Protein AF-A0A7S7PQM4-F1 (afdb_monomer_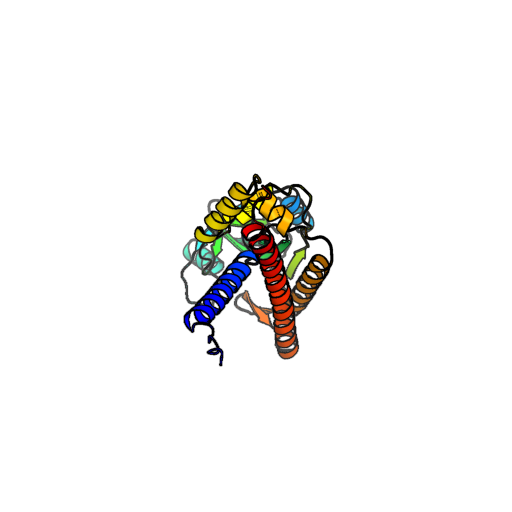lite)

Radius of gyration: 22.36 Å; chains: 1; bounding box: 74×34×70 Å

pLDDT: mean 73.22, std 16.55, range [38.22, 97.31]

Sequence (270 aa):
MPKKMHPDRDHYTDIARQRGEAVLQSNLLLSEITPPRLTSRVEAFCRSIGSQGPVFLKREVVNDPDPACSPVERRIAEVGGSSLRGWAVKCVPGLWASAEARTVWVSPTGETMDLGLDAPHEDQTLLIPDTGVSQSTEGRSYRINERLLVEQNELSASNAMIAALPVADRIRYEMFARCNGVTVAQVMRTAMNIGGPIATIIDRYLKEKGALDAMLEISPNGQLRPDPRHQDEYANREIAAEKVRAKIISWAGAQLRTRLTGKLYARPAP

Structure (mmCIF, N/CA/C/O backbone):
data_AF-A0A7S7PQM4-F1
#
_entry.id   AF-A0A7S7PQM4-F1
#
loop_
_atom_site.group_PDB
_atom_site.id
_atom_site.type_symbol
_atom_site.label_atom_id
_atom_site.label_alt_id
_atom_site.label_comp_id
_atom_site.label_asym_id
_atom_site.label_entity_id
_atom_site.label_seq_id
_atom_site.pdbx_PDB_ins_code
_atom_site.Cartn_x
_atom_site.Cartn_y
_atom_site.Cartn_z
_atom_site.occupancy
_atom_site.B_iso_or_equiv
_atom_site.auth_seq_id
_atom_site.auth_comp_id
_atom_site.auth_asym_id
_atom_site.auth_atom_id
_atom_site.pdbx_PDB_model_num
ATOM 1 N N . MET A 1 1 ? 51.845 16.662 -34.028 1.00 45.28 1 MET A N 1
ATOM 2 C CA . MET A 1 1 ? 51.388 15.949 -32.813 1.00 45.28 1 MET A CA 1
ATOM 3 C C . MET A 1 1 ? 49.934 16.319 -32.555 1.00 45.28 1 MET A C 1
ATOM 5 O O . MET A 1 1 ? 49.668 17.514 -32.473 1.00 45.28 1 MET A O 1
ATOM 9 N N . PRO A 1 2 ? 48.985 15.369 -32.495 1.00 43.69 2 PRO A N 1
ATOM 10 C CA . PRO A 1 2 ? 47.588 15.713 -32.263 1.00 43.69 2 PRO A CA 1
ATOM 11 C C . PRO A 1 2 ? 47.398 16.168 -30.809 1.00 43.69 2 PRO A C 1
ATOM 13 O O . PRO A 1 2 ? 47.815 15.480 -29.875 1.00 43.69 2 PRO A O 1
ATOM 16 N N . LYS A 1 3 ? 46.787 17.345 -30.621 1.00 47.16 3 LYS A N 1
ATOM 17 C CA . LYS A 1 3 ? 46.328 17.829 -29.312 1.00 47.16 3 LYS A CA 1
ATOM 18 C C . LYS A 1 3 ? 45.315 16.819 -28.771 1.00 47.16 3 LYS A C 1
ATOM 20 O O . LYS A 1 3 ? 44.277 16.607 -29.391 1.00 47.16 3 LYS A O 1
ATOM 25 N N . LYS A 1 4 ? 45.615 16.194 -27.628 1.00 46.06 4 LYS A N 1
ATOM 26 C CA . LYS A 1 4 ? 44.640 15.388 -26.885 1.00 46.06 4 LYS A CA 1
ATOM 27 C C . LYS A 1 4 ? 43.476 16.304 -26.505 1.00 46.06 4 LYS A C 1
ATOM 29 O O . LYS A 1 4 ? 43.643 17.208 -25.692 1.00 46.06 4 LYS A O 1
ATOM 34 N N . MET A 1 5 ? 42.333 16.101 -27.151 1.00 38.22 5 MET A N 1
ATOM 35 C CA . MET A 1 5 ? 41.090 16.795 -26.841 1.00 38.22 5 MET A CA 1
ATOM 36 C C . MET A 1 5 ? 40.604 16.238 -25.503 1.00 38.22 5 MET A C 1
ATOM 38 O O . MET A 1 5 ? 40.183 15.085 -25.422 1.00 38.22 5 MET A O 1
ATOM 42 N N . HIS A 1 6 ? 40.777 17.011 -24.431 1.00 46.12 6 HIS A N 1
ATOM 43 C CA . HIS A 1 6 ? 40.219 16.651 -23.136 1.00 46.12 6 HIS A CA 1
ATOM 44 C C . HIS A 1 6 ? 38.693 16.766 -23.240 1.00 46.12 6 HIS A C 1
ATOM 46 O O . HIS A 1 6 ? 38.220 17.806 -23.701 1.00 46.12 6 HIS A O 1
ATOM 52 N N . PRO A 1 7 ? 37.923 15.727 -22.868 1.00 48.47 7 PRO A N 1
ATOM 53 C CA . PRO A 1 7 ? 36.473 15.841 -22.804 1.00 48.47 7 PRO A CA 1
ATOM 54 C C . PRO A 1 7 ? 36.110 16.997 -21.874 1.00 48.47 7 PRO A C 1
ATOM 56 O O . PRO A 1 7 ? 36.646 17.104 -20.768 1.00 48.47 7 PRO A O 1
ATOM 59 N N . ASP A 1 8 ? 35.254 17.874 -22.387 1.00 51.59 8 ASP A N 1
ATOM 60 C CA . ASP A 1 8 ? 34.871 19.127 -21.757 1.00 51.59 8 ASP A CA 1
ATOM 61 C C . ASP A 1 8 ? 34.301 18.879 -20.356 1.00 51.59 8 ASP A C 1
ATOM 63 O O . ASP A 1 8 ? 33.577 17.903 -20.121 1.00 51.59 8 ASP A O 1
ATOM 67 N N . ARG A 1 9 ? 34.644 19.751 -19.408 1.00 45.50 9 ARG A N 1
ATOM 68 C CA . ARG A 1 9 ? 34.272 19.610 -17.990 1.00 45.50 9 ARG A CA 1
ATOM 69 C C . ARG A 1 9 ? 32.746 19.617 -17.811 1.00 45.50 9 ARG A C 1
ATOM 71 O O . ARG A 1 9 ? 32.239 18.969 -16.895 1.00 45.50 9 ARG A O 1
ATOM 78 N N . ASP A 1 10 ? 32.043 20.239 -18.754 1.00 47.56 10 ASP A N 1
ATOM 79 C CA . ASP A 1 10 ? 30.583 20.298 -18.850 1.00 47.56 10 ASP A CA 1
ATOM 80 C C . ASP A 1 10 ? 29.936 18.946 -19.208 1.00 47.56 10 ASP A C 1
ATOM 82 O O . ASP A 1 10 ? 28.794 18.671 -18.843 1.00 47.56 10 ASP A O 1
ATOM 86 N N . HIS A 1 11 ? 30.671 18.028 -19.844 1.00 43.91 11 HIS A N 1
ATOM 87 C CA . HIS A 1 11 ? 30.139 16.704 -20.177 1.00 43.91 11 HIS A CA 1
ATOM 88 C C . HIS A 1 11 ? 30.007 15.799 -18.938 1.00 43.91 11 HIS A C 1
ATOM 90 O O . HIS A 1 11 ? 29.095 14.975 -18.844 1.00 43.91 11 HIS A O 1
ATOM 96 N N . TYR A 1 12 ? 30.894 15.958 -17.949 1.00 38.31 12 TYR A N 1
ATOM 97 C CA . TYR A 1 12 ? 30.856 15.168 -16.714 1.00 38.31 12 TYR A CA 1
ATOM 98 C C . TYR A 1 12 ? 29.772 15.640 -15.737 1.00 38.31 12 TYR A C 1
ATOM 100 O O . TYR A 1 12 ? 29.182 14.809 -15.038 1.00 38.31 12 TYR A O 1
ATOM 108 N N . THR A 1 13 ? 29.478 16.942 -15.699 1.00 48.03 13 THR A N 1
ATOM 109 C CA . THR A 1 13 ? 28.416 17.513 -14.856 1.00 48.03 13 THR A CA 1
ATOM 110 C C . THR A 1 13 ? 27.028 17.128 -15.364 1.00 48.03 13 THR A C 1
ATOM 112 O O . THR A 1 13 ? 26.173 16.758 -14.556 1.00 48.03 13 THR A O 1
ATOM 115 N N . ASP A 1 14 ? 26.818 17.079 -16.682 1.00 49.97 14 ASP A N 1
ATOM 116 C CA . ASP A 1 14 ? 25.556 16.608 -17.260 1.00 49.97 14 ASP A CA 1
ATOM 117 C C . ASP A 1 14 ? 25.315 15.110 -17.029 1.00 49.97 14 ASP A C 1
ATOM 119 O O . ASP A 1 14 ? 24.201 14.716 -16.682 1.00 49.97 14 ASP A O 1
ATOM 123 N N . ILE A 1 15 ? 26.348 14.262 -17.115 1.00 45.81 15 ILE A N 1
ATOM 124 C CA . ILE A 1 15 ? 26.214 12.827 -16.805 1.00 45.81 15 ILE A CA 1
ATOM 125 C C . ILE A 1 15 ? 25.893 12.613 -15.318 1.00 45.81 15 ILE A C 1
ATOM 127 O O . ILE A 1 15 ? 25.064 11.764 -14.984 1.00 45.81 15 ILE A O 1
ATOM 131 N N . ALA A 1 16 ? 26.523 13.364 -14.411 1.00 39.31 16 ALA A N 1
ATOM 132 C CA . ALA A 1 16 ? 26.246 13.275 -12.976 1.00 39.31 16 ALA A CA 1
ATOM 133 C C . ALA A 1 16 ? 24.822 13.749 -12.632 1.00 39.31 16 ALA A C 1
ATOM 135 O O . ALA A 1 16 ? 24.128 13.084 -11.861 1.00 39.31 16 ALA A O 1
ATOM 136 N N . ARG A 1 17 ? 24.353 14.834 -13.262 1.00 48.12 17 ARG A N 1
ATOM 137 C CA . ARG A 1 17 ? 22.983 15.346 -13.114 1.00 48.12 17 ARG A CA 1
ATOM 138 C C . ARG A 1 17 ? 21.942 14.373 -13.666 1.00 48.12 17 ARG A C 1
ATOM 140 O O . ARG A 1 17 ? 21.003 14.029 -12.957 1.00 48.12 17 ARG A O 1
ATOM 147 N N . GLN A 1 18 ? 22.154 13.840 -14.871 1.00 52.00 18 GLN A N 1
ATOM 148 C CA . GLN A 1 18 ? 21.286 12.814 -15.463 1.00 52.00 18 GLN A CA 1
ATOM 149 C C . GLN A 1 18 ? 21.234 11.538 -14.608 1.00 52.00 18 GLN A C 1
ATOM 151 O O . GLN A 1 18 ? 20.185 10.903 -14.501 1.00 52.00 18 GLN A O 1
ATOM 156 N N . ARG A 1 19 ? 22.348 11.161 -13.964 1.00 51.16 19 ARG A N 1
ATOM 157 C CA . ARG A 1 19 ? 22.387 10.041 -13.009 1.00 51.16 19 ARG A CA 1
ATOM 158 C C . ARG A 1 19 ? 21.600 10.346 -11.732 1.00 51.16 19 ARG A C 1
ATOM 160 O O . ARG A 1 19 ? 20.861 9.474 -11.285 1.00 51.16 19 ARG A O 1
ATOM 167 N N . GLY A 1 20 ? 21.726 11.551 -11.175 1.00 42.47 20 GLY A N 1
ATOM 168 C CA . GLY A 1 20 ? 20.969 11.987 -9.996 1.00 42.47 20 GLY A CA 1
ATOM 169 C C . GLY A 1 20 ? 19.459 12.045 -10.245 1.00 42.47 20 GLY A C 1
ATOM 170 O O . GLY A 1 20 ? 18.687 11.479 -9.473 1.00 42.47 20 GLY A O 1
ATOM 171 N N . GLU A 1 21 ? 19.041 12.633 -11.370 1.00 52.81 21 GLU A N 1
ATOM 172 C CA . GLU A 1 21 ? 17.635 12.672 -11.795 1.00 52.81 21 GLU A CA 1
ATOM 173 C C . GLU A 1 21 ? 17.074 11.257 -12.001 1.00 52.81 21 GLU A C 1
ATOM 175 O O . GLU A 1 21 ? 16.009 10.938 -11.480 1.00 52.81 21 GLU A O 1
ATOM 180 N N . ALA A 1 22 ? 17.813 10.360 -12.663 1.00 49.22 22 ALA A N 1
ATOM 181 C CA . ALA A 1 22 ? 17.359 8.986 -12.887 1.00 49.22 22 ALA A CA 1
ATOM 182 C C . ALA A 1 22 ? 17.175 8.180 -11.584 1.00 49.22 22 ALA A C 1
ATOM 184 O O . ALA A 1 22 ? 16.290 7.323 -11.514 1.00 49.22 22 ALA A O 1
ATOM 185 N N . VAL A 1 23 ? 17.987 8.430 -10.550 1.00 45.91 23 VAL A N 1
ATOM 186 C CA . VAL A 1 23 ? 17.851 7.772 -9.235 1.00 45.91 23 VAL A CA 1
ATOM 187 C C . VAL A 1 23 ? 16.617 8.284 -8.489 1.00 45.91 23 VAL A C 1
ATOM 189 O O . VAL A 1 23 ? 15.845 7.475 -7.975 1.00 45.91 23 VAL A O 1
ATOM 192 N N . LEU A 1 24 ? 16.381 9.600 -8.488 1.00 50.12 24 LEU A N 1
ATOM 193 C CA . LEU A 1 24 ? 15.174 10.197 -7.901 1.00 50.12 24 LEU A CA 1
ATOM 194 C C . LEU A 1 24 ? 13.897 9.713 -8.610 1.00 50.12 24 LEU A C 1
ATOM 196 O O . LEU A 1 24 ? 12.929 9.336 -7.955 1.00 50.12 24 LEU A O 1
ATOM 200 N N . GLN A 1 25 ? 13.924 9.623 -9.940 1.00 51.81 25 GLN A N 1
ATOM 201 C CA . GLN A 1 25 ? 12.813 9.113 -10.754 1.00 51.81 25 GLN A CA 1
ATOM 202 C C . GLN A 1 25 ? 12.518 7.634 -10.494 1.00 51.81 25 GLN A C 1
ATOM 204 O O . GLN A 1 25 ? 11.364 7.224 -10.408 1.00 51.81 25 GLN A O 1
ATOM 209 N N . SER A 1 26 ? 13.561 6.822 -10.327 1.00 53.38 26 SER A N 1
ATOM 210 C CA . SER A 1 26 ? 13.391 5.398 -10.034 1.00 53.38 26 SER A CA 1
ATOM 211 C C . SER A 1 26 ? 12.873 5.153 -8.615 1.00 53.38 26 SER A C 1
ATOM 213 O O . SER A 1 26 ? 12.179 4.167 -8.384 1.00 53.38 26 SER A O 1
ATOM 215 N N . ASN A 1 27 ? 13.178 6.052 -7.674 1.00 57.28 27 ASN A N 1
ATOM 216 C CA . ASN A 1 27 ? 12.601 6.009 -6.333 1.00 57.28 27 ASN A CA 1
ATOM 217 C C . ASN A 1 27 ? 11.091 6.267 -6.353 1.00 57.28 27 ASN A C 1
ATOM 219 O O . ASN A 1 27 ? 10.383 5.552 -5.654 1.00 57.28 27 ASN A O 1
ATOM 223 N N . LEU A 1 28 ? 10.613 7.203 -7.183 1.00 61.44 28 LEU A N 1
ATOM 224 C CA . LEU A 1 28 ? 9.180 7.478 -7.364 1.00 61.44 28 LEU A CA 1
ATOM 225 C C . LEU A 1 28 ? 8.435 6.312 -8.026 1.00 61.44 28 LEU A C 1
ATOM 227 O O . LEU A 1 28 ? 7.312 6.000 -7.645 1.00 61.44 28 LEU A O 1
ATOM 231 N N . LEU A 1 29 ? 9.072 5.629 -8.982 1.00 62.22 29 LEU A N 1
ATOM 232 C CA . LEU A 1 29 ? 8.487 4.460 -9.651 1.00 62.22 29 LEU A CA 1
ATOM 233 C C . LEU A 1 29 ? 8.298 3.252 -8.723 1.00 62.22 29 LEU A C 1
ATOM 235 O O . LEU A 1 29 ? 7.510 2.369 -9.047 1.00 62.22 29 LEU A O 1
ATOM 239 N N . LEU A 1 30 ? 9.018 3.204 -7.599 1.00 69.94 30 LEU A N 1
ATOM 240 C CA . LEU A 1 30 ? 8.873 2.179 -6.561 1.00 69.94 30 LEU A CA 1
ATOM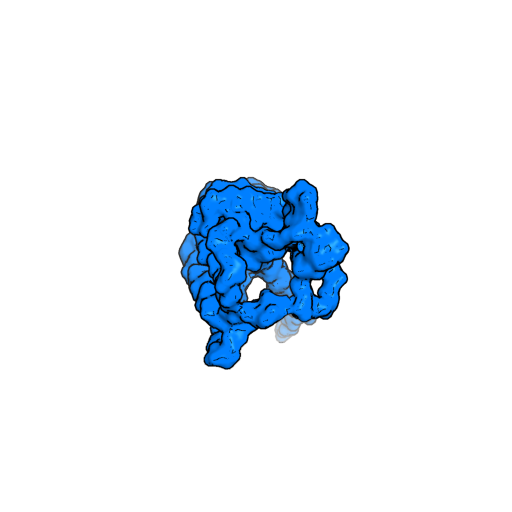 241 C C . LEU A 1 30 ? 8.266 2.730 -5.268 1.00 69.94 30 LEU A C 1
ATOM 243 O O . LEU A 1 30 ? 8.417 2.104 -4.215 1.00 69.94 30 LEU A O 1
ATOM 247 N N . SER A 1 31 ? 7.651 3.911 -5.317 1.00 75.81 31 SER A N 1
ATOM 248 C CA . SER A 1 31 ? 6.861 4.401 -4.196 1.00 75.81 31 SER A CA 1
ATOM 249 C C . SER A 1 31 ? 5.569 3.604 -4.125 1.00 75.81 31 SER A C 1
ATOM 251 O O . SER A 1 31 ? 4.853 3.452 -5.116 1.00 75.81 31 SER A O 1
ATOM 253 N N . GLU A 1 32 ? 5.286 3.087 -2.939 1.00 81.19 32 GLU A N 1
ATOM 254 C CA . GLU A 1 32 ? 3.999 2.488 -2.638 1.00 81.19 32 GLU A CA 1
ATOM 255 C C . GLU A 1 32 ? 2.944 3.590 -2.556 1.00 81.19 32 GLU A C 1
ATOM 257 O O . GLU A 1 32 ? 3.098 4.548 -1.802 1.00 81.19 32 GLU A O 1
ATOM 262 N N . ILE A 1 33 ? 1.886 3.452 -3.351 1.00 84.62 33 ILE A N 1
ATOM 263 C CA . ILE A 1 33 ? 0.757 4.380 -3.390 1.00 84.62 33 ILE A CA 1
ATOM 264 C C . ILE A 1 33 ? -0.548 3.641 -3.120 1.00 84.62 33 ILE A C 1
ATOM 266 O O . ILE A 1 33 ? -0.673 2.448 -3.418 1.00 84.62 33 ILE A O 1
ATOM 270 N N . THR A 1 34 ? -1.556 4.344 -2.610 1.00 88.69 34 THR A N 1
ATOM 271 C CA . THR A 1 34 ? -2.933 3.839 -2.632 1.00 88.69 34 THR A CA 1
ATOM 272 C C . THR A 1 34 ? -3.337 3.552 -4.089 1.00 88.69 34 THR A C 1
ATOM 274 O O . THR A 1 34 ? -3.185 4.430 -4.944 1.00 88.69 34 THR A O 1
ATOM 277 N N . PRO A 1 35 ? -3.855 2.351 -4.422 1.00 87.19 35 PRO A N 1
ATOM 278 C CA . PRO A 1 35 ? -4.334 2.075 -5.770 1.00 87.19 35 PRO A CA 1
ATOM 279 C C . PRO A 1 35 ? -5.400 3.102 -6.181 1.00 87.19 35 PRO A C 1
ATOM 281 O O . PRO A 1 35 ? -6.381 3.252 -5.463 1.00 87.19 35 PRO A O 1
ATOM 284 N N . PRO A 1 36 ? -5.295 3.770 -7.342 1.00 81.19 36 PRO A N 1
ATOM 285 C CA . PRO A 1 36 ? -6.225 4.845 -7.712 1.00 81.19 36 PRO A CA 1
ATOM 286 C C . PRO A 1 36 ? -7.641 4.347 -8.048 1.00 81.19 36 PRO A C 1
ATOM 288 O O . PRO A 1 36 ? -8.556 5.142 -8.238 1.00 81.19 36 PRO A O 1
ATOM 291 N N . ARG A 1 37 ? -7.811 3.030 -8.212 1.00 84.56 37 ARG A N 1
ATOM 292 C CA . ARG A 1 37 ? -9.085 2.354 -8.479 1.00 84.56 37 ARG A CA 1
ATOM 293 C C . ARG A 1 37 ? -8.975 0.863 -8.181 1.00 84.56 37 ARG A C 1
ATOM 295 O O . ARG A 1 37 ? -7.889 0.284 -8.272 1.00 84.56 37 ARG A O 1
ATOM 302 N N . LEU A 1 38 ? -10.118 0.229 -7.936 1.00 87.12 38 LEU A N 1
ATOM 303 C CA . LEU A 1 38 ? -10.223 -1.224 -7.860 1.00 87.12 38 LEU A CA 1
ATOM 304 C C . LEU A 1 38 ? -10.107 -1.828 -9.261 1.00 87.12 38 LEU A C 1
ATOM 306 O O . LEU A 1 38 ? -10.957 -1.637 -10.126 1.00 87.12 38 LEU A O 1
ATOM 310 N N . THR A 1 39 ? -9.016 -2.546 -9.492 1.00 85.06 39 THR A N 1
ATOM 311 C CA . THR A 1 39 ? -8.879 -3.443 -10.645 1.00 85.06 39 THR A CA 1
ATOM 312 C C . THR A 1 39 ? -9.194 -4.862 -10.191 1.00 85.06 39 THR A C 1
ATOM 314 O O . THR A 1 39 ? -9.024 -5.161 -9.013 1.00 85.06 39 THR A O 1
ATOM 317 N N . SER A 1 40 ? -9.556 -5.770 -11.101 1.00 83.12 40 SER A N 1
ATOM 318 C CA . SER A 1 40 ? -9.883 -7.163 -10.745 1.00 83.12 40 SER A CA 1
ATOM 319 C C . SER A 1 40 ? -8.776 -7.871 -9.947 1.00 83.12 40 SER A C 1
ATOM 321 O O . SER A 1 40 ? -9.060 -8.735 -9.126 1.00 83.12 40 SER A O 1
ATOM 323 N N . ARG A 1 41 ? -7.511 -7.484 -10.157 1.00 77.94 41 ARG A N 1
ATOM 324 C CA . ARG A 1 41 ? -6.335 -7.974 -9.419 1.00 77.94 41 ARG A CA 1
ATOM 325 C C . ARG A 1 41 ? -6.240 -7.403 -8.008 1.00 77.94 41 ARG A C 1
ATOM 327 O O . ARG A 1 41 ? -6.039 -8.163 -7.071 1.00 77.94 41 ARG A O 1
ATOM 334 N N . VAL A 1 42 ? -6.401 -6.086 -7.861 1.00 85.31 42 VAL A N 1
ATOM 335 C CA . VAL A 1 42 ? -6.446 -5.444 -6.536 1.00 85.31 42 VAL A CA 1
ATOM 336 C C . VAL A 1 42 ? -7.628 -5.996 -5.745 1.00 85.31 42 VAL A C 1
ATOM 338 O O . VAL A 1 42 ? -7.470 -6.343 -4.591 1.00 85.31 42 VAL A O 1
ATOM 341 N N . GLU A 1 43 ? -8.782 -6.181 -6.380 1.00 89.56 43 GLU A N 1
ATOM 342 C CA . GLU A 1 43 ? -9.958 -6.787 -5.757 1.00 89.56 43 GLU A CA 1
ATOM 343 C C . GLU A 1 43 ? -9.743 -8.265 -5.388 1.00 89.56 43 GLU A C 1
ATOM 345 O O . GLU A 1 43 ? -10.193 -8.711 -4.336 1.00 89.56 43 GLU A O 1
ATOM 350 N N . ALA A 1 44 ? -9.047 -9.046 -6.223 1.00 86.44 44 ALA A N 1
ATOM 351 C CA . ALA A 1 44 ? -8.657 -10.415 -5.881 1.00 86.44 44 ALA A CA 1
ATOM 352 C C . ALA A 1 44 ? -7.707 -10.455 -4.672 1.00 86.44 44 ALA A C 1
ATOM 354 O O . ALA A 1 44 ? -7.926 -11.263 -3.776 1.00 86.44 44 ALA A O 1
ATOM 355 N N . PHE A 1 45 ? -6.727 -9.548 -4.617 1.00 86.31 45 PHE A N 1
ATOM 356 C CA . PHE A 1 45 ? -5.851 -9.367 -3.456 1.00 86.31 45 PHE A CA 1
ATOM 357 C C . PHE A 1 45 ? -6.635 -8.937 -2.209 1.00 86.31 45 PHE A C 1
ATOM 359 O O . PHE A 1 45 ? -6.465 -9.497 -1.136 1.00 86.31 45 PHE A O 1
ATOM 366 N N . CYS A 1 46 ? -7.577 -8.001 -2.334 1.00 90.44 46 CYS A N 1
ATOM 367 C CA . CYS A 1 46 ? -8.409 -7.608 -1.201 1.00 90.44 46 CYS A CA 1
ATOM 368 C C . CYS A 1 46 ? -9.215 -8.788 -0.639 1.00 90.44 46 CYS A C 1
ATOM 370 O O . CYS A 1 46 ? -9.301 -8.953 0.576 1.00 90.44 46 CYS A O 1
ATOM 372 N N . ARG A 1 47 ? -9.753 -9.638 -1.523 1.00 89.81 47 ARG A N 1
ATOM 373 C CA . ARG A 1 47 ? -10.493 -10.851 -1.146 1.00 89.81 47 ARG A CA 1
ATOM 374 C C . ARG A 1 47 ? -9.614 -11.959 -0.562 1.00 89.81 47 ARG A C 1
ATOM 376 O O . ARG A 1 47 ? -10.145 -12.799 0.157 1.00 89.81 47 ARG A O 1
ATOM 383 N N . SER A 1 48 ? -8.315 -12.004 -0.873 1.00 87.62 48 SER A N 1
ATOM 384 C CA . SER A 1 48 ? -7.399 -12.976 -0.254 1.00 87.62 48 SER A CA 1
ATOM 385 C C . SER A 1 48 ? -7.075 -12.613 1.199 1.00 87.62 48 SER A C 1
ATOM 387 O O . SER A 1 48 ? -6.777 -13.503 1.992 1.00 87.62 48 SER A O 1
ATOM 389 N N . ILE A 1 49 ? -7.178 -11.327 1.555 1.00 84.81 49 ILE A N 1
ATOM 390 C CA . ILE A 1 49 ? -6.901 -10.812 2.902 1.00 84.81 49 ILE A CA 1
ATOM 391 C C . ILE A 1 49 ? -8.119 -10.912 3.820 1.00 84.81 49 ILE A C 1
ATOM 393 O O . ILE A 1 49 ? -7.996 -11.359 4.957 1.00 84.81 49 ILE A O 1
ATOM 397 N N . GLY A 1 50 ? -9.287 -10.468 3.352 1.00 81.25 50 GLY A N 1
ATOM 398 C CA . GLY A 1 50 ? -10.468 -10.316 4.196 1.00 81.25 50 GLY A CA 1
ATOM 399 C C . GLY A 1 50 ? -11.759 -10.716 3.495 1.00 81.25 50 GLY A C 1
ATOM 400 O O . GLY A 1 50 ? -11.862 -10.713 2.270 1.00 81.25 50 GLY A O 1
ATOM 401 N N . SER A 1 51 ? -12.772 -11.053 4.295 1.00 78.50 51 SER A N 1
ATOM 402 C CA . SER A 1 51 ? -14.116 -11.380 3.800 1.00 78.50 51 SER A CA 1
ATOM 403 C C . SER A 1 51 ? -14.952 -10.141 3.468 1.00 78.50 51 SER A C 1
ATOM 405 O O . SER A 1 51 ? -15.937 -10.244 2.737 1.00 78.50 51 SER A O 1
ATOM 407 N N . GLN A 1 52 ? -14.578 -8.975 4.001 1.00 87.62 52 GLN A N 1
ATOM 408 C CA . GLN A 1 52 ? -15.252 -7.710 3.724 1.00 87.62 52 GLN A CA 1
ATOM 409 C C . GLN A 1 52 ? -14.737 -7.092 2.420 1.00 87.62 52 GLN A C 1
ATOM 411 O O . GLN A 1 52 ? -13.568 -7.227 2.060 1.00 87.62 52 GLN A O 1
ATOM 416 N N . GLY A 1 53 ? -15.624 -6.402 1.702 1.00 90.06 53 GLY A N 1
ATOM 417 C CA . GLY A 1 53 ? -15.257 -5.697 0.477 1.00 90.06 53 GLY A CA 1
ATOM 418 C C . GLY A 1 53 ? -14.342 -4.495 0.758 1.00 90.06 53 GLY A C 1
ATOM 419 O O . GLY A 1 53 ? -14.498 -3.845 1.793 1.00 90.06 53 GLY A O 1
ATOM 420 N N . PRO A 1 54 ? -13.404 -4.169 -0.150 1.00 95.12 54 PRO A N 1
ATOM 421 C CA . PRO A 1 54 ? -12.550 -2.998 -0.001 1.00 95.12 54 PRO A CA 1
ATOM 422 C C . PRO A 1 54 ? -13.336 -1.692 -0.197 1.00 95.12 54 PRO A C 1
ATOM 424 O O . PRO A 1 54 ? -14.225 -1.611 -1.046 1.00 95.12 54 PRO A O 1
ATOM 427 N N . VAL A 1 55 ? -12.973 -0.651 0.552 1.00 95.81 55 VAL A N 1
ATOM 428 C CA . VAL A 1 55 ? -13.627 0.665 0.551 1.00 95.81 55 VAL A CA 1
ATOM 429 C C . VAL A 1 55 ? -12.580 1.768 0.427 1.00 95.81 55 VAL A C 1
ATOM 431 O O . VAL A 1 55 ? -11.567 1.756 1.123 1.00 95.81 55 VAL A O 1
ATOM 434 N N . PHE A 1 56 ? -12.826 2.743 -0.449 1.00 95.56 56 PHE A N 1
ATOM 435 C CA . PHE A 1 56 ? -12.034 3.970 -0.492 1.00 95.56 56 PHE A CA 1
ATOM 436 C C . PHE A 1 56 ? -12.490 4.925 0.605 1.00 95.56 56 PHE A C 1
ATOM 438 O O . PHE A 1 56 ? -13.653 5.322 0.650 1.00 95.56 56 PHE A O 1
ATOM 445 N N . LEU A 1 57 ? -11.562 5.293 1.478 1.00 95.56 57 LEU A N 1
ATOM 446 C CA . LEU A 1 57 ? -11.771 6.241 2.559 1.00 95.56 57 LEU A CA 1
ATOM 447 C C . LEU A 1 57 ? -11.103 7.562 2.226 1.00 95.56 57 LEU A C 1
ATOM 449 O O . LEU A 1 57 ? -9.977 7.582 1.727 1.00 95.56 57 LEU A O 1
ATOM 453 N N . LYS A 1 58 ? -11.768 8.662 2.579 1.00 94.88 58 LYS A N 1
ATOM 454 C CA . LYS A 1 58 ? -11.136 9.978 2.584 1.00 94.88 58 LYS A CA 1
ATOM 455 C C . LYS A 1 58 ? -10.010 9.987 3.616 1.00 94.88 58 LYS A C 1
ATOM 457 O O . LYS A 1 58 ? -10.186 9.499 4.737 1.00 94.88 58 LYS A O 1
ATOM 462 N N . ARG A 1 59 ? -8.873 10.563 3.235 1.00 91.44 59 ARG A N 1
ATOM 463 C CA . ARG A 1 59 ? -7.738 10.774 4.128 1.00 91.44 59 ARG A CA 1
ATOM 464 C C . ARG A 1 59 ? -7.744 12.206 4.649 1.00 91.44 59 ARG A C 1
ATOM 466 O O . ARG A 1 59 ? -7.908 13.157 3.885 1.00 91.44 59 ARG A O 1
ATOM 473 N N . GLU A 1 60 ? -7.549 12.356 5.949 1.00 91.31 60 GLU A N 1
ATOM 474 C CA . GLU A 1 60 ? -7.277 13.639 6.589 1.00 91.31 60 GLU A CA 1
ATOM 475 C C . GLU A 1 60 ? -5.849 13.602 7.125 1.00 91.31 60 GLU A C 1
ATOM 477 O O . GLU A 1 60 ? -5.480 12.700 7.883 1.00 91.31 60 GLU A O 1
ATOM 482 N N . VAL A 1 61 ? -5.029 14.559 6.688 1.00 86.81 61 VAL A N 1
ATOM 483 C CA . VAL A 1 61 ? -3.680 14.726 7.226 1.00 86.81 61 VAL A CA 1
ATOM 484 C C . VAL A 1 61 ? -3.804 15.460 8.550 1.00 86.81 61 VAL A C 1
ATOM 486 O O . VAL A 1 61 ? -4.253 16.606 8.591 1.00 86.81 61 VAL A O 1
ATOM 489 N N . VAL A 1 62 ? -3.413 14.789 9.626 1.00 84.38 62 VAL A N 1
ATOM 490 C CA . VAL A 1 62 ? -3.383 15.381 10.960 1.00 84.38 62 VAL A CA 1
ATOM 491 C C . VAL A 1 62 ? -1.951 15.821 11.224 1.00 84.38 62 VAL A C 1
ATOM 493 O O . VAL A 1 62 ? -1.050 14.994 11.350 1.00 84.38 62 VAL A O 1
ATOM 496 N N . ASN A 1 63 ? -1.742 17.134 11.281 1.00 75.44 63 ASN A N 1
ATOM 497 C CA . ASN A 1 63 ? -0.464 17.708 11.681 1.00 75.44 63 ASN A CA 1
ATOM 498 C C . ASN A 1 63 ? -0.350 17.573 13.191 1.00 75.44 63 ASN A C 1
ATOM 500 O O . ASN A 1 63 ? -0.919 18.392 13.911 1.00 75.44 63 ASN A O 1
ATOM 504 N N . ASP A 1 64 ? 0.349 16.549 13.669 1.00 66.00 64 ASP A N 1
ATOM 505 C CA . ASP A 1 64 ? 0.576 16.440 15.099 1.00 66.00 64 ASP A CA 1
ATOM 506 C C . ASP A 1 64 ? 1.938 15.831 15.468 1.00 66.00 64 ASP A C 1
ATOM 508 O O . ASP A 1 64 ? 2.309 14.783 14.934 1.00 66.00 64 ASP A O 1
ATOM 512 N N . PRO A 1 65 ? 2.692 16.485 16.373 1.00 57.25 65 PRO A N 1
ATOM 513 C CA . PRO A 1 65 ? 4.012 16.043 16.793 1.00 57.25 65 PRO A CA 1
ATOM 514 C C . PRO A 1 65 ? 4.018 15.129 18.026 1.00 57.25 65 PRO A C 1
ATOM 516 O O . PRO A 1 65 ? 5.116 14.782 18.454 1.00 57.25 65 PRO A O 1
ATOM 519 N N . ASP A 1 66 ? 2.879 14.773 18.637 1.00 68.62 66 ASP A N 1
ATOM 520 C CA . ASP A 1 66 ? 2.876 13.956 19.857 1.00 68.62 66 ASP A CA 1
ATOM 521 C C . ASP A 1 66 ? 2.884 12.447 19.526 1.00 68.62 66 ASP A C 1
ATOM 523 O O . ASP A 1 66 ? 1.876 11.893 19.083 1.00 68.62 66 ASP A O 1
ATOM 527 N N . PRO A 1 67 ? 4.015 11.747 19.749 1.00 66.75 67 PRO A N 1
ATOM 528 C CA . PRO A 1 67 ? 4.166 10.337 19.414 1.00 66.75 67 PRO A CA 1
ATOM 529 C C . PRO A 1 67 ? 3.503 9.399 20.436 1.00 66.75 67 PRO A C 1
ATOM 531 O O . PRO A 1 67 ? 3.545 8.181 20.247 1.00 66.75 67 PRO A O 1
ATOM 534 N N . ALA A 1 68 ? 2.968 9.920 21.547 1.00 70.75 68 ALA A N 1
ATOM 535 C CA . ALA A 1 68 ? 2.439 9.104 22.637 1.00 70.75 68 ALA A CA 1
ATOM 536 C C . ALA A 1 68 ? 0.994 8.635 22.409 1.00 70.75 68 ALA A C 1
ATOM 538 O O . ALA A 1 68 ? 0.584 7.654 23.027 1.00 70.75 68 ALA A O 1
ATOM 539 N N . CYS A 1 69 ? 0.236 9.300 21.533 1.00 74.00 69 CYS A N 1
ATOM 540 C CA . CYS A 1 69 ? -1.163 8.981 21.259 1.00 74.00 69 CYS A CA 1
ATOM 541 C C . CYS A 1 69 ? -1.408 8.892 19.752 1.00 74.00 69 CYS A C 1
ATOM 543 O O . CYS A 1 69 ? -0.975 9.760 18.992 1.00 74.00 69 CYS A O 1
ATOM 545 N N . SER A 1 70 ? -2.113 7.851 19.301 1.00 83.56 70 SER A N 1
ATOM 546 C CA . SER A 1 70 ? -2.452 7.759 17.882 1.00 83.56 70 SER A CA 1
ATOM 547 C C . SER A 1 70 ? -3.467 8.850 17.489 1.00 83.56 70 SER A C 1
ATOM 549 O O . SER A 1 70 ? -4.355 9.186 18.281 1.00 83.56 70 SER A O 1
ATOM 551 N N . PRO A 1 71 ? -3.424 9.374 16.247 1.00 88.31 71 PRO A N 1
ATOM 552 C CA . PRO A 1 71 ? -4.395 10.371 15.786 1.00 88.31 71 PRO A CA 1
ATOM 553 C C . PRO A 1 71 ? -5.861 9.926 15.924 1.00 88.31 71 PRO A C 1
ATOM 555 O O . PRO A 1 71 ? -6.739 10.753 16.161 1.00 88.31 71 PRO A O 1
ATOM 558 N N . VAL A 1 72 ? -6.132 8.620 15.799 1.00 90.06 72 VAL A N 1
ATOM 559 C CA . VAL A 1 72 ? -7.479 8.047 15.958 1.00 90.06 72 VAL A CA 1
ATOM 560 C C . VAL A 1 72 ? -7.938 8.080 17.411 1.00 90.06 72 VAL A C 1
ATOM 562 O O . VAL A 1 72 ? -9.056 8.517 17.668 1.00 90.06 72 VAL A O 1
ATOM 565 N N . GLU A 1 73 ? -7.103 7.659 18.361 1.00 89.06 73 GLU A N 1
ATOM 566 C CA . GLU A 1 73 ? -7.453 7.700 19.789 1.00 89.06 73 GLU A CA 1
ATOM 567 C C . GLU A 1 73 ? -7.728 9.125 20.252 1.00 89.06 73 GLU A C 1
ATOM 569 O O . GLU A 1 73 ? -8.730 9.368 20.926 1.00 89.06 73 GLU A O 1
ATOM 574 N N . ARG A 1 74 ? -6.894 10.079 19.824 1.00 88.94 74 ARG A N 1
ATOM 575 C CA . ARG A 1 74 ? -7.130 11.487 20.130 1.00 88.94 74 ARG A CA 1
ATOM 576 C C . ARG A 1 74 ? -8.449 11.972 19.540 1.00 88.94 74 ARG A C 1
ATOM 578 O O . ARG A 1 74 ? -9.246 12.562 20.263 1.00 88.94 74 ARG A O 1
ATOM 585 N N . ARG A 1 75 ? -8.725 11.675 18.263 1.00 93.06 75 ARG A N 1
ATOM 586 C CA . ARG A 1 75 ? -9.992 12.072 17.632 1.00 93.06 75 ARG A CA 1
ATOM 587 C C . ARG A 1 75 ? -11.196 11.486 18.377 1.00 93.06 75 ARG A C 1
ATOM 589 O O . ARG A 1 75 ? -12.171 12.196 18.595 1.00 93.06 75 ARG A O 1
ATOM 596 N N . ILE A 1 76 ? -11.117 10.233 18.829 1.00 93.31 76 ILE A N 1
ATOM 597 C CA . ILE A 1 76 ? -12.170 9.615 19.650 1.00 93.31 76 ILE A CA 1
ATOM 598 C C . ILE A 1 76 ? -12.338 10.352 20.984 1.00 93.31 76 ILE A C 1
ATOM 600 O O . ILE A 1 76 ? -13.468 10.605 21.395 1.00 93.31 76 ILE A O 1
ATOM 604 N N . ALA A 1 77 ? -11.246 10.718 21.654 1.00 92.38 77 ALA A N 1
ATOM 605 C CA . ALA A 1 77 ? -11.307 11.450 22.917 1.00 92.38 77 ALA A CA 1
ATOM 606 C C . ALA A 1 77 ? -11.892 12.868 22.759 1.00 92.38 77 ALA A C 1
ATOM 608 O O . ALA A 1 77 ? -12.623 13.328 23.633 1.00 92.38 77 ALA A O 1
ATOM 609 N N . GLU A 1 78 ? -11.590 13.551 21.652 1.00 93.56 78 GLU A N 1
ATOM 610 C CA . GLU A 1 78 ? -12.002 14.937 21.401 1.00 93.56 78 GLU A CA 1
ATOM 611 C C . GLU A 1 78 ? -13.452 15.067 20.920 1.00 93.56 78 GLU A C 1
ATOM 613 O O . GLU A 1 78 ? -14.174 15.956 21.372 1.00 93.56 78 GLU A O 1
ATOM 618 N N . VAL A 1 79 ? -13.880 14.212 19.985 1.00 95.94 79 VAL A N 1
ATOM 619 C CA . VAL A 1 79 ? -15.186 14.350 19.307 1.00 95.94 79 VAL A CA 1
ATOM 620 C C . VAL A 1 79 ? -16.056 13.091 19.378 1.00 95.94 79 VAL A C 1
ATOM 622 O O . VAL A 1 79 ? -17.145 13.056 18.801 1.00 95.94 79 VAL A O 1
ATOM 625 N N . GLY A 1 80 ? -15.610 12.055 20.089 1.00 96.75 80 GLY A N 1
ATOM 626 C CA . GLY A 1 80 ? -16.300 10.772 20.181 1.00 96.75 80 GLY A CA 1
ATOM 627 C C . GLY A 1 80 ? -16.139 9.897 18.933 1.00 96.75 80 GLY A C 1
ATOM 628 O O . GLY A 1 80 ? -15.270 10.100 18.082 1.00 96.75 80 GLY A O 1
ATOM 629 N N . GLY A 1 81 ? -17.008 8.892 18.821 1.00 96.25 81 GLY A N 1
ATOM 630 C CA . GLY A 1 81 ? -16.972 7.897 17.750 1.00 96.25 81 GLY A CA 1
ATOM 631 C C . GLY A 1 81 ? -16.293 6.605 18.192 1.00 96.25 81 GLY A C 1
ATOM 632 O O . GLY A 1 81 ? -16.334 6.237 19.366 1.00 96.25 81 GLY A O 1
ATOM 633 N N . SER A 1 82 ? -15.701 5.889 17.243 1.00 94.81 82 SER A N 1
ATOM 634 C CA . SER A 1 82 ? -15.024 4.615 17.492 1.00 94.81 82 SER A CA 1
ATOM 635 C C . SER A 1 82 ? -13.857 4.407 16.530 1.00 94.81 82 SER A C 1
ATOM 637 O O . SER A 1 82 ? -13.637 5.198 15.613 1.00 94.81 82 SER A O 1
ATOM 639 N N . SER A 1 83 ? -13.075 3.356 16.759 1.00 91.75 83 SER A N 1
ATOM 640 C CA . SER A 1 83 ? -12.027 2.923 15.842 1.00 91.75 83 SER A CA 1
ATOM 641 C C . SER A 1 83 ? -12.496 1.716 15.037 1.00 91.75 83 SER A C 1
ATOM 643 O O . SER A 1 83 ? -13.155 0.815 15.557 1.00 91.75 83 SER A O 1
ATOM 645 N N . LEU A 1 84 ? -12.120 1.684 13.762 1.00 90.81 84 LEU A N 1
ATOM 646 C CA . LEU A 1 84 ? -12.254 0.517 12.899 1.00 90.81 84 LEU A CA 1
ATOM 647 C C . LEU A 1 84 ? -10.855 0.067 12.487 1.00 90.81 84 LEU A C 1
ATOM 649 O O . LEU A 1 84 ? -10.037 0.874 12.043 1.00 90.81 84 LEU A O 1
ATOM 653 N N . ARG A 1 85 ? -10.569 -1.223 12.653 1.00 87.62 85 ARG A N 1
ATOM 654 C CA . ARG A 1 85 ? -9.322 -1.836 12.192 1.00 87.62 85 ARG A CA 1
ATOM 655 C C . ARG A 1 85 ? -9.528 -2.471 10.822 1.00 87.62 85 ARG A C 1
ATOM 657 O O . ARG A 1 85 ? -10.634 -2.864 10.451 1.00 87.62 85 ARG A O 1
ATOM 664 N N . GLY A 1 86 ? -8.447 -2.547 10.066 1.00 89.56 86 GLY A N 1
ATOM 665 C CA . GLY A 1 86 ? -8.434 -3.173 8.761 1.00 89.56 86 GLY A CA 1
ATOM 666 C C . GLY A 1 86 ? -7.057 -3.119 8.129 1.00 89.56 86 GLY A C 1
ATOM 667 O O . GLY A 1 86 ? -6.039 -2.948 8.804 1.00 89.56 86 GLY A O 1
ATOM 668 N N . TRP A 1 87 ? -7.051 -3.236 6.809 1.00 89.69 87 TRP A N 1
ATOM 669 C CA . TRP A 1 87 ? -5.843 -3.329 6.008 1.00 89.69 87 TRP A CA 1
ATOM 670 C C . TRP A 1 87 ? -5.817 -2.224 4.960 1.00 89.69 87 TRP A C 1
ATOM 672 O O . TRP A 1 87 ? -6.651 -2.206 4.053 1.00 89.69 87 TRP A O 1
ATOM 682 N N . ALA A 1 88 ? -4.876 -1.291 5.081 1.00 91.12 88 ALA A N 1
ATOM 683 C CA . ALA A 1 88 ? -4.615 -0.291 4.059 1.00 91.12 88 ALA A CA 1
ATOM 684 C C . ALA A 1 88 ? -3.844 -0.937 2.909 1.00 91.12 88 ALA A C 1
ATOM 686 O O . ALA A 1 88 ? -2.712 -1.387 3.073 1.00 91.12 88 ALA A O 1
ATOM 687 N N . VAL A 1 89 ? -4.461 -0.973 1.736 1.00 90.69 89 VAL A N 1
ATOM 688 C CA . VAL A 1 89 ? -3.856 -1.522 0.531 1.00 90.69 89 VAL A CA 1
ATOM 689 C C . VAL A 1 89 ? -2.983 -0.463 -0.124 1.00 90.69 89 VAL A C 1
ATOM 691 O O . VAL A 1 89 ? -3.444 0.625 -0.480 1.00 90.69 89 VAL A O 1
ATOM 694 N N . LYS A 1 90 ? -1.725 -0.824 -0.342 1.00 88.69 90 LYS A N 1
ATOM 695 C CA . LYS A 1 90 ? -0.751 -0.085 -1.129 1.00 88.69 90 LYS A CA 1
ATOM 696 C C . LYS A 1 90 ? -0.340 -0.901 -2.341 1.00 88.69 90 LYS A C 1
ATOM 698 O O . LYS A 1 90 ? -0.457 -2.124 -2.374 1.00 88.69 90 LYS A O 1
ATOM 703 N N . CYS A 1 91 ? 0.129 -0.227 -3.375 1.00 84.81 91 CYS A N 1
ATOM 704 C CA . CYS A 1 91 ? 0.715 -0.889 -4.521 1.00 84.81 91 CYS A CA 1
ATOM 705 C C . CYS A 1 91 ? 1.878 -0.091 -5.072 1.00 84.81 91 CYS A C 1
ATOM 707 O O . CYS A 1 91 ? 1.876 1.138 -5.053 1.00 84.81 91 CYS A O 1
ATOM 709 N N . VAL A 1 92 ? 2.835 -0.812 -5.636 1.00 81.12 92 VAL A N 1
ATOM 710 C CA . VAL A 1 92 ? 3.685 -0.242 -6.667 1.00 81.12 92 VAL A CA 1
ATOM 711 C C . VAL A 1 92 ? 3.037 -0.612 -7.996 1.00 81.12 92 VAL A C 1
ATOM 713 O O . VAL A 1 92 ? 2.947 -1.811 -8.301 1.00 81.12 92 VAL A O 1
ATOM 716 N N . PRO A 1 93 ? 2.521 0.368 -8.767 1.00 72.62 93 PRO A N 1
ATOM 717 C CA . PRO A 1 93 ? 1.760 0.097 -9.977 1.00 72.62 93 PRO A CA 1
ATOM 718 C C . PRO A 1 93 ? 2.497 -0.882 -10.880 1.00 72.62 93 PRO A C 1
ATOM 720 O O . PRO A 1 93 ? 3.665 -0.691 -11.185 1.00 72.62 93 PRO A O 1
ATOM 723 N N . GLY A 1 94 ? 1.829 -1.960 -11.284 1.00 68.31 94 GLY A N 1
ATOM 724 C CA . GLY A 1 94 ? 2.437 -2.954 -12.162 1.00 68.31 94 GLY A CA 1
ATOM 725 C C . GLY A 1 94 ? 3.630 -3.710 -11.565 1.00 68.31 94 GLY A C 1
ATOM 726 O O . GLY A 1 94 ? 4.413 -4.239 -12.339 1.00 68.31 94 GLY A O 1
ATOM 727 N N . LEU A 1 95 ? 3.814 -3.776 -10.243 1.00 73.69 95 LEU A N 1
ATOM 728 C CA . LEU A 1 95 ? 4.868 -4.610 -9.651 1.00 73.69 95 LEU A CA 1
ATOM 729 C C . LEU A 1 95 ? 4.361 -5.482 -8.495 1.00 73.69 95 LEU A C 1
ATOM 731 O O . LEU A 1 95 ? 4.505 -6.704 -8.564 1.00 73.69 95 LEU A O 1
ATOM 735 N N . TRP A 1 96 ? 3.769 -4.893 -7.454 1.00 80.62 96 TRP A N 1
ATOM 736 C CA . TRP A 1 96 ? 3.192 -5.638 -6.325 1.00 80.62 96 TRP A CA 1
ATOM 737 C C . TRP A 1 96 ? 2.107 -4.833 -5.601 1.00 80.62 96 TRP A C 1
ATOM 739 O O . TRP A 1 96 ? 1.977 -3.626 -5.818 1.00 80.62 96 TRP A O 1
ATOM 749 N N . ALA A 1 97 ? 1.343 -5.507 -4.736 1.00 84.88 97 ALA A N 1
ATOM 750 C CA . ALA A 1 97 ? 0.561 -4.854 -3.695 1.00 84.88 97 ALA A CA 1
ATOM 751 C C . ALA A 1 97 ? 0.999 -5.333 -2.315 1.00 84.88 97 ALA A C 1
ATOM 753 O O . ALA A 1 97 ? 1.543 -6.422 -2.140 1.00 84.88 97 ALA A O 1
ATOM 754 N N . SER A 1 98 ? 0.766 -4.479 -1.341 1.00 85.69 98 SER A N 1
ATOM 755 C CA . SER A 1 98 ? 0.961 -4.750 0.068 1.00 85.69 98 SER A CA 1
ATOM 756 C C . SER A 1 98 ? -0.290 -4.301 0.807 1.00 85.69 98 SER A C 1
ATOM 758 O O . SER A 1 98 ? -1.060 -3.460 0.338 1.00 85.69 98 SER A O 1
ATOM 760 N N . ALA A 1 99 ? -0.527 -4.916 1.950 1.00 87.44 99 ALA A N 1
ATOM 761 C CA . ALA A 1 99 ? -1.589 -4.557 2.858 1.00 87.44 99 ALA A CA 1
ATOM 762 C C . ALA A 1 99 ? -0.972 -4.331 4.230 1.00 87.44 99 ALA A C 1
ATOM 764 O O . ALA A 1 99 ? -0.330 -5.219 4.795 1.00 87.44 99 ALA A O 1
ATOM 765 N N . GLU A 1 100 ? -1.144 -3.123 4.744 1.00 84.00 100 GLU A N 1
ATOM 766 C CA . GLU A 1 100 ? -0.605 -2.690 6.022 1.00 84.00 100 GLU A CA 1
ATOM 767 C C . GLU A 1 100 ? -1.727 -2.559 7.044 1.00 84.00 100 GLU A C 1
ATOM 769 O O . GLU A 1 100 ? -2.778 -1.988 6.748 1.00 84.00 100 GLU A O 1
ATOM 774 N N . ALA A 1 101 ? -1.504 -3.081 8.252 1.00 83.50 101 ALA A N 1
ATOM 775 C CA . ALA A 1 101 ? -2.437 -2.912 9.354 1.00 83.50 101 ALA A CA 1
ATOM 776 C C . ALA A 1 101 ? -2.734 -1.420 9.569 1.00 83.50 101 ALA A C 1
ATOM 778 O O . ALA A 1 101 ? -1.830 -0.595 9.727 1.00 83.50 101 ALA A O 1
ATOM 779 N N . ARG A 1 102 ? -4.018 -1.067 9.558 1.00 87.50 102 ARG A N 1
ATOM 780 C CA . ARG A 1 102 ? -4.474 0.318 9.644 1.00 87.50 102 ARG A CA 1
ATOM 781 C C . ARG A 1 102 ? -5.636 0.426 10.615 1.00 87.50 102 ARG A C 1
ATOM 783 O O . ARG A 1 102 ? -6.588 -0.349 10.553 1.00 87.50 102 ARG A O 1
ATOM 790 N N . THR A 1 103 ? -5.568 1.434 11.472 1.00 88.44 103 THR A N 1
ATOM 791 C CA . THR A 1 103 ? -6.695 1.868 12.296 1.00 88.44 103 THR A CA 1
ATOM 792 C C . THR A 1 103 ? -7.227 3.169 11.718 1.00 88.44 103 THR A C 1
ATOM 794 O O . THR A 1 103 ? -6.453 4.091 11.462 1.00 88.44 103 THR A O 1
ATOM 797 N N . VAL A 1 104 ? -8.538 3.237 11.515 1.00 92.81 104 VAL A N 1
ATOM 798 C CA . VAL A 1 104 ? -9.248 4.414 11.009 1.00 92.81 104 VAL A CA 1
ATOM 799 C C . VAL A 1 104 ? -10.292 4.869 12.025 1.00 92.81 104 VAL A C 1
ATOM 801 O O . VAL A 1 104 ? -10.712 4.095 12.890 1.00 92.81 104 VAL A O 1
ATOM 804 N N . TRP A 1 105 ? -10.695 6.133 11.942 1.00 95.50 105 TRP A N 1
ATOM 805 C CA . TRP A 1 105 ? -11.720 6.697 12.814 1.00 95.50 105 TRP A CA 1
ATOM 806 C C . TRP A 1 105 ? -13.104 6.535 12.183 1.00 95.50 105 TRP A C 1
ATOM 808 O O . TRP A 1 105 ? -13.270 6.761 10.984 1.00 95.50 105 TRP A O 1
ATOM 818 N N . VAL A 1 106 ? -14.091 6.162 12.997 1.00 96.81 106 VAL A N 1
ATOM 819 C CA . VAL A 1 106 ? -15.512 6.133 12.640 1.00 96.81 106 VAL A CA 1
ATOM 820 C C . VAL A 1 106 ? -16.229 7.175 13.487 1.00 96.81 106 VAL A C 1
ATOM 822 O O . VAL A 1 106 ? -16.245 7.083 14.717 1.00 96.81 106 VAL A O 1
ATOM 825 N N . SER A 1 107 ? -16.824 8.167 12.836 1.00 97.25 107 SER A N 1
ATOM 826 C CA . SER A 1 107 ? -17.543 9.248 13.497 1.00 97.25 107 SER A CA 1
ATOM 827 C C . SER A 1 107 ? -18.795 8.741 14.231 1.00 97.25 107 SER A C 1
ATOM 829 O O . SER A 1 107 ? -19.315 7.667 13.913 1.00 97.25 107 SER A O 1
ATOM 831 N N . PRO A 1 108 ? -19.361 9.523 15.172 1.00 97.19 108 PRO A N 1
ATOM 832 C CA . PRO A 1 108 ? -20.643 9.193 15.802 1.00 97.19 108 PRO A CA 1
ATOM 833 C C . PRO A 1 108 ? -21.807 9.014 14.813 1.00 97.19 108 PRO A C 1
ATOM 835 O O . PRO A 1 108 ? -22.790 8.353 15.138 1.00 97.19 108 PRO A O 1
ATOM 838 N N . THR A 1 109 ? -21.711 9.598 13.613 1.00 97.31 109 THR A N 1
ATOM 839 C CA . THR A 1 109 ? -22.711 9.463 12.541 1.00 97.31 109 THR A CA 1
ATOM 840 C C . THR A 1 109 ? -22.435 8.284 11.602 1.00 97.31 109 THR A C 1
ATOM 842 O O . THR A 1 109 ? -23.232 8.035 10.701 1.00 97.31 109 THR A O 1
ATOM 845 N N . GLY A 1 110 ? -21.338 7.545 11.809 1.00 96.06 110 GLY A N 1
ATOM 846 C CA . GLY A 1 110 ? -20.953 6.370 11.022 1.00 96.06 110 GLY A CA 1
ATOM 847 C C . GLY A 1 110 ? -20.040 6.654 9.823 1.00 96.06 110 GLY A C 1
ATOM 848 O O . GLY A 1 110 ? -19.734 5.735 9.065 1.00 96.06 110 GLY A O 1
ATOM 849 N N . GLU A 1 111 ? -19.580 7.894 9.632 1.00 96.44 111 GLU 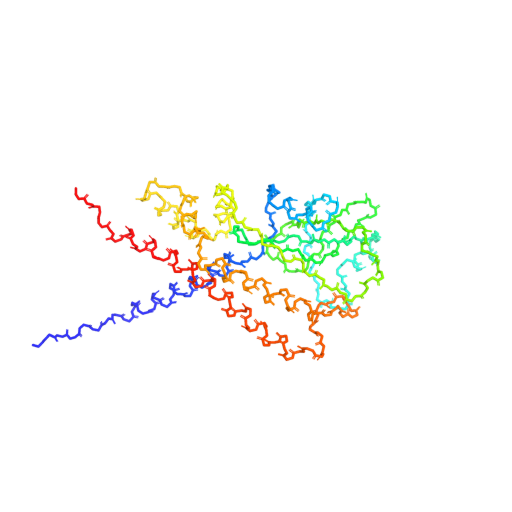A N 1
ATOM 850 C CA . GLU A 1 111 ? -18.610 8.226 8.580 1.00 96.44 111 GLU A CA 1
ATOM 851 C C . GLU A 1 111 ? -17.223 7.690 8.948 1.00 96.44 111 GLU A C 1
ATOM 853 O O . GLU A 1 111 ? -16.769 7.861 10.074 1.00 96.44 111 GLU A O 1
ATOM 858 N N . THR A 1 112 ? -16.534 7.045 8.004 1.00 96.25 112 THR A N 1
ATOM 859 C CA . THR A 1 112 ? -15.206 6.459 8.238 1.00 96.25 112 THR A CA 1
ATOM 860 C C . THR A 1 112 ? -14.123 7.273 7.534 1.00 96.25 112 THR A C 1
ATOM 862 O O . THR A 1 112 ? -14.225 7.530 6.334 1.00 96.25 112 THR A O 1
ATOM 865 N N . MET A 1 113 ? -13.065 7.643 8.258 1.00 95.50 113 MET A N 1
ATOM 866 C CA . MET A 1 113 ? -11.964 8.463 7.746 1.00 95.50 113 MET A CA 1
ATOM 867 C C . MET A 1 113 ? -10.601 7.922 8.166 1.00 95.50 113 MET A C 1
ATOM 869 O O . MET A 1 113 ? -10.396 7.515 9.313 1.00 95.50 113 MET A O 1
ATOM 873 N N . ASP A 1 114 ? -9.643 7.975 7.242 1.00 94.00 114 ASP A N 1
ATOM 874 C CA . ASP A 1 114 ? -8.257 7.638 7.537 1.00 94.00 114 ASP A CA 1
ATOM 875 C C . ASP A 1 114 ? -7.495 8.866 8.054 1.00 94.00 114 ASP A C 1
ATOM 877 O O . ASP A 1 114 ? -7.271 9.826 7.316 1.00 94.00 114 ASP A O 1
ATOM 881 N N . LEU A 1 115 ? -7.080 8.823 9.320 1.00 90.75 115 LEU A N 1
ATOM 882 C CA . LEU A 1 115 ? -6.297 9.882 9.952 1.00 90.75 115 LEU A CA 1
ATOM 883 C C . LEU A 1 115 ? -4.809 9.550 9.796 1.00 90.75 115 LEU A C 1
ATOM 885 O O . LEU A 1 115 ? -4.252 8.691 10.486 1.00 90.75 115 LEU A O 1
ATOM 889 N N . GLY A 1 116 ? -4.170 10.176 8.811 1.00 79.81 116 GLY A N 1
ATOM 890 C CA . GLY A 1 116 ? -2.774 9.935 8.463 1.00 79.81 116 GLY A CA 1
ATOM 891 C C . GLY A 1 116 ? -1.839 11.008 8.996 1.00 79.81 116 GLY A C 1
ATOM 892 O O . GLY A 1 116 ? -2.151 12.191 8.923 1.00 79.81 116 GLY A O 1
ATOM 893 N N . LEU A 1 117 ? -0.662 10.585 9.456 1.00 73.44 117 LEU A N 1
ATOM 894 C CA . LEU A 1 117 ? 0.498 11.466 9.566 1.00 73.44 117 LEU A CA 1
ATOM 895 C C . LEU A 1 117 ? 1.125 11.618 8.171 1.00 73.44 117 LEU A C 1
ATOM 897 O O . LEU A 1 117 ? 1.079 10.664 7.388 1.00 73.44 117 LEU A O 1
ATOM 901 N N . ASP A 1 118 ? 1.633 12.817 7.876 1.00 62.03 118 ASP A N 1
ATOM 902 C CA . ASP A 1 118 ? 2.385 13.231 6.678 1.00 62.03 118 ASP A CA 1
ATOM 903 C C . ASP A 1 118 ? 2.505 12.183 5.555 1.00 62.03 118 ASP A C 1
ATOM 905 O O . ASP A 1 118 ? 3.460 11.412 5.465 1.00 62.03 118 ASP A O 1
ATOM 909 N N . ALA A 1 119 ? 1.532 12.200 4.644 1.00 62.50 119 ALA A N 1
ATOM 910 C CA . ALA A 1 119 ? 1.618 11.536 3.349 1.00 62.50 119 ALA A CA 1
ATOM 911 C C . ALA A 1 119 ? 1.294 12.581 2.277 1.00 62.50 119 ALA A C 1
ATOM 913 O O . ALA A 1 119 ? 0.136 12.698 1.859 1.00 62.50 119 ALA A O 1
ATOM 914 N N . PRO A 1 120 ? 2.274 13.412 1.875 1.00 56.06 120 PRO A N 1
ATOM 915 C CA . PRO A 1 120 ? 2.038 14.365 0.810 1.00 56.06 120 PRO A CA 1
ATOM 916 C C . PRO A 1 120 ? 1.612 13.567 -0.427 1.00 56.06 120 PRO A C 1
ATOM 918 O O . PRO A 1 120 ? 2.271 12.599 -0.800 1.00 56.06 120 PRO A O 1
ATOM 921 N N . HIS A 1 121 ? 0.503 13.977 -1.046 1.00 65.62 121 HIS A N 1
ATOM 922 C CA . HIS A 1 121 ? -0.019 13.467 -2.325 1.00 65.62 121 HIS A CA 1
ATOM 923 C C . HIS A 1 121 ? -1.008 12.285 -2.299 1.00 65.62 121 HIS A C 1
ATOM 925 O O . HIS A 1 121 ? -1.354 11.801 -3.374 1.00 65.62 121 HIS A O 1
ATOM 931 N N . GLU A 1 122 ? -1.540 11.872 -1.144 1.00 77.62 122 GLU A N 1
ATOM 932 C CA . GLU A 1 122 ? -2.656 10.909 -1.094 1.00 77.62 122 GLU A CA 1
ATOM 933 C C . GLU A 1 122 ? -3.890 11.502 -0.402 1.00 77.62 122 GLU A C 1
ATOM 935 O O . GLU A 1 122 ? -3.868 11.804 0.788 1.00 77.62 122 GLU A O 1
ATOM 940 N N . ASP A 1 123 ? -4.984 11.655 -1.147 1.00 88.69 123 ASP A N 1
ATOM 941 C CA . ASP A 1 123 ? -6.282 12.143 -0.657 1.00 88.69 123 ASP A CA 1
ATOM 942 C C . ASP A 1 123 ? -7.211 11.016 -0.174 1.00 88.69 123 ASP A C 1
ATOM 944 O O . ASP A 1 123 ? -8.234 11.268 0.471 1.00 88.69 123 ASP A O 1
ATOM 948 N N . GLN A 1 124 ? -6.840 9.766 -0.451 1.00 92.62 124 GLN A N 1
ATOM 949 C CA . GLN A 1 124 ? -7.626 8.589 -0.117 1.00 92.62 124 GLN A CA 1
ATOM 950 C C . GLN A 1 124 ? -6.770 7.374 0.253 1.00 92.62 124 GLN A C 1
ATOM 952 O O . GLN A 1 124 ? -5.620 7.217 -0.173 1.00 92.62 124 GLN A O 1
ATOM 957 N N . THR A 1 125 ? -7.394 6.467 0.998 1.00 92.75 125 THR A N 1
ATOM 958 C CA . THR A 1 125 ? -6.844 5.166 1.384 1.00 92.75 125 THR A CA 1
ATOM 959 C C . THR A 1 125 ? -7.814 4.068 0.973 1.00 92.75 125 THR A C 1
ATOM 961 O O . THR A 1 125 ? -9.008 4.165 1.239 1.00 92.75 125 THR A O 1
ATOM 964 N N . LEU A 1 126 ? -7.314 3.005 0.345 1.00 93.81 126 LEU A N 1
ATOM 965 C CA . LEU A 1 126 ? -8.100 1.803 0.086 1.00 93.81 126 LEU A CA 1
ATOM 966 C C . LEU A 1 126 ? -8.009 0.891 1.311 1.00 93.81 126 LEU A C 1
ATOM 968 O O . LEU A 1 126 ? -6.946 0.335 1.573 1.00 93.81 126 LEU A O 1
ATOM 972 N N . LEU A 1 127 ? -9.097 0.758 2.063 1.00 94.94 127 LEU A N 1
ATOM 973 C CA . LEU A 1 127 ? -9.160 -0.059 3.271 1.00 94.94 127 LEU A CA 1
ATOM 974 C C . LEU A 1 127 ? -9.928 -1.356 3.006 1.00 94.94 127 LEU A C 1
ATOM 976 O O . LEU A 1 127 ? -10.990 -1.330 2.394 1.00 94.94 127 LEU A O 1
ATOM 980 N N . ILE A 1 128 ? -9.438 -2.475 3.530 1.00 93.81 128 ILE A N 1
ATOM 981 C CA . ILE A 1 128 ? -10.217 -3.706 3.705 1.00 93.81 128 ILE A CA 1
ATOM 982 C C . ILE A 1 128 ? -10.590 -3.780 5.190 1.00 93.81 128 ILE A C 1
ATOM 984 O O . ILE A 1 128 ? -9.697 -4.018 6.009 1.00 93.81 128 ILE A O 1
ATOM 988 N N . PRO A 1 129 ? -11.853 -3.521 5.570 1.00 93.12 129 PRO A N 1
ATOM 989 C CA . PRO A 1 129 ? -12.273 -3.599 6.964 1.00 93.12 129 PRO A CA 1
ATOM 990 C C . PRO A 1 129 ? -12.059 -5.002 7.530 1.00 93.12 129 PRO A C 1
ATOM 992 O O . PRO A 1 129 ? -12.370 -5.996 6.874 1.00 93.12 129 PRO A O 1
ATOM 995 N N . ASP A 1 130 ? -11.569 -5.083 8.763 1.00 87.31 130 ASP A N 1
ATOM 996 C CA . ASP A 1 130 ? -11.377 -6.348 9.461 1.00 87.31 130 ASP A CA 1
ATOM 997 C C . ASP A 1 130 ? -12.081 -6.303 10.818 1.00 87.31 130 ASP A C 1
ATOM 999 O O . ASP A 1 130 ? -11.584 -5.754 11.800 1.00 87.31 130 ASP A O 1
ATOM 1003 N N . THR A 1 131 ? -13.286 -6.868 10.854 1.00 74.12 131 THR A N 1
ATOM 1004 C CA . THR A 1 131 ? -14.104 -6.974 12.069 1.00 74.12 131 THR A CA 1
ATOM 1005 C C . THR A 1 131 ? -13.774 -8.218 12.896 1.00 74.12 131 THR A C 1
ATOM 1007 O O . THR A 1 131 ? -14.308 -8.372 13.994 1.00 74.12 131 THR A O 1
ATOM 1010 N N . GLY A 1 132 ? -12.913 -9.107 12.382 1.00 68.44 132 GLY A N 1
ATOM 1011 C CA . GLY A 1 132 ? -12.526 -10.362 13.027 1.00 68.44 132 GLY A CA 1
ATOM 1012 C C . GLY A 1 132 ? -11.286 -10.247 13.912 1.00 68.44 132 GLY A C 1
ATOM 1013 O O . GLY A 1 132 ? -11.081 -11.090 14.786 1.00 68.44 132 GLY A O 1
ATOM 1014 N N . VAL A 1 133 ? -10.475 -9.203 13.730 1.00 58.28 133 VAL A N 1
ATOM 1015 C CA . VAL A 1 133 ? -9.339 -8.908 14.611 1.00 58.28 133 VAL A CA 1
ATOM 1016 C C . VAL A 1 133 ? -9.880 -8.431 15.956 1.00 58.28 133 VAL A C 1
ATOM 1018 O O . VAL A 1 133 ? -10.289 -7.278 16.114 1.00 58.28 133 VAL A O 1
ATOM 1021 N N . SER A 1 134 ? -9.902 -9.330 16.943 1.00 48.41 134 SER A N 1
ATOM 1022 C CA . SER A 1 134 ? -10.255 -8.959 18.309 1.00 48.41 134 SER A CA 1
ATOM 1023 C C . SER A 1 134 ? -9.317 -7.848 18.786 1.00 48.41 134 SER A C 1
ATOM 1025 O O . SER A 1 134 ? -8.110 -7.868 18.538 1.00 48.41 134 SER A O 1
ATOM 1027 N N . GLN A 1 135 ? -9.856 -6.869 19.516 1.00 48.09 135 GLN A N 1
ATOM 1028 C CA . GLN A 1 135 ? -9.047 -5.809 20.131 1.00 48.09 135 GLN A CA 1
ATOM 1029 C C . GLN A 1 135 ? -7.895 -6.373 20.990 1.00 48.09 135 GLN A C 1
ATOM 1031 O O . GLN A 1 135 ? -6.896 -5.688 21.178 1.00 48.09 135 GLN A O 1
ATOM 1036 N N . SER A 1 136 ? -8.010 -7.637 21.425 1.00 42.97 136 SER A N 1
ATOM 1037 C CA . SER A 1 136 ? -7.062 -8.375 22.261 1.00 42.97 136 SER A CA 1
ATOM 1038 C C . SER A 1 136 ? -5.829 -8.946 21.549 1.00 42.97 136 SER A C 1
ATOM 1040 O O . SER A 1 136 ? -4.980 -9.517 22.229 1.00 42.97 136 SER A O 1
ATOM 1042 N N . THR A 1 137 ? -5.684 -8.843 20.222 1.00 42.12 137 THR A N 1
ATOM 1043 C CA . THR A 1 137 ? -4.378 -9.077 19.574 1.00 42.12 137 THR A CA 1
ATOM 1044 C C . THR A 1 137 ? -3.542 -7.803 19.641 1.00 42.12 137 THR A C 1
ATOM 1046 O O . THR A 1 137 ? -3.186 -7.205 18.626 1.00 42.12 137 THR A O 1
ATOM 1049 N N . GLU A 1 138 ? -3.266 -7.351 20.860 1.00 43.75 138 GLU A N 1
ATOM 1050 C CA . GLU A 1 138 ? -2.189 -6.406 21.118 1.00 43.75 138 GLU A CA 1
ATOM 1051 C C . GLU A 1 138 ? -0.872 -7.072 20.688 1.00 43.75 138 GLU A C 1
ATOM 1053 O O . GLU A 1 138 ? -0.552 -8.179 21.120 1.00 43.75 138 GLU A O 1
ATOM 1058 N N . GLY A 1 139 ? -0.116 -6.430 19.796 1.00 44.34 139 GLY A N 1
ATOM 1059 C CA . GLY A 1 139 ? 1.306 -6.746 19.637 1.00 44.34 139 GLY A CA 1
ATOM 1060 C C . GLY A 1 139 ? 1.772 -7.347 18.314 1.00 44.34 139 GLY A C 1
ATOM 1061 O O . GLY A 1 139 ? 2.983 -7.457 18.140 1.00 44.34 139 GLY A O 1
ATOM 1062 N N . ARG A 1 140 ? 0.900 -7.711 17.361 1.00 42.47 140 ARG A N 1
ATOM 1063 C CA . ARG A 1 140 ? 1.371 -8.216 16.056 1.00 42.47 140 ARG A CA 1
ATOM 1064 C C . ARG A 1 140 ? 0.894 -7.365 14.891 1.00 42.47 140 ARG A C 1
ATOM 1066 O O . ARG A 1 140 ? -0.256 -7.436 14.473 1.00 42.47 140 ARG A O 1
ATOM 1073 N N . SER A 1 141 ? 1.826 -6.584 14.359 1.00 47.47 141 SER A N 1
ATOM 1074 C CA . SER A 1 141 ? 1.688 -5.948 13.060 1.00 47.47 141 SER A CA 1
ATOM 1075 C C . SER A 1 141 ? 2.044 -6.953 11.994 1.00 47.47 141 SER A C 1
ATOM 1077 O O . SER A 1 141 ? 3.210 -7.262 11.769 1.00 47.47 141 SER A O 1
ATOM 1079 N N . TYR A 1 142 ? 1.029 -7.480 11.341 1.00 52.72 142 TYR A N 1
ATOM 1080 C CA . TYR A 1 142 ? 1.241 -8.212 10.115 1.00 52.72 142 TYR A CA 1
ATOM 1081 C C . TYR A 1 142 ? 1.134 -7.198 8.975 1.00 52.72 142 TYR A C 1
ATOM 1083 O O . TYR A 1 142 ? 0.164 -6.452 8.894 1.00 52.72 142 TYR A O 1
ATOM 1091 N N . ARG A 1 143 ? 2.144 -7.140 8.108 1.00 56.47 143 ARG A N 1
ATOM 1092 C CA . ARG A 1 143 ? 1.961 -6.681 6.731 1.00 56.47 143 ARG A CA 1
ATOM 1093 C C . ARG A 1 143 ? 1.747 -7.927 5.888 1.00 56.47 143 ARG A C 1
ATOM 1095 O O . ARG A 1 143 ? 2.536 -8.871 5.957 1.00 56.47 143 ARG A O 1
ATOM 1102 N N . ILE A 1 144 ? 0.667 -7.951 5.119 1.00 58.31 144 ILE A N 1
ATOM 1103 C CA . ILE A 1 144 ? 0.427 -9.016 4.146 1.00 58.31 144 ILE A CA 1
ATOM 1104 C C . ILE A 1 144 ? 0.962 -8.508 2.813 1.00 58.31 144 ILE A C 1
ATOM 1106 O O . ILE A 1 144 ? 0.406 -7.597 2.202 1.00 58.31 144 ILE A O 1
ATOM 1110 N N . ASN A 1 145 ? 2.077 -9.085 2.376 1.00 52.94 145 ASN A N 1
ATOM 1111 C CA . ASN A 1 145 ? 2.686 -8.774 1.090 1.00 52.94 145 ASN A CA 1
ATOM 1112 C C . ASN A 1 145 ? 2.291 -9.872 0.098 1.00 52.94 145 ASN A C 1
ATOM 1114 O O . ASN A 1 145 ? 2.719 -11.016 0.254 1.00 52.94 145 ASN A O 1
ATOM 1118 N N . GLU A 1 146 ? 1.507 -9.543 -0.930 1.00 55.97 146 GLU A N 1
ATOM 1119 C CA . GLU A 1 146 ? 1.200 -10.485 -2.009 1.00 55.97 146 GLU A CA 1
ATOM 1120 C C . GLU A 1 146 ? 1.628 -9.904 -3.350 1.00 55.97 146 GLU A C 1
ATOM 1122 O O . GLU A 1 146 ? 1.402 -8.743 -3.702 1.00 55.97 146 GLU A O 1
ATOM 1127 N N . ARG A 1 147 ? 2.265 -10.746 -4.156 1.00 52.22 147 ARG A N 1
ATOM 1128 C CA . ARG A 1 147 ? 2.660 -10.344 -5.492 1.00 52.22 147 ARG A CA 1
ATOM 1129 C C . ARG A 1 147 ? 1.415 -10.153 -6.354 1.00 52.22 147 ARG A C 1
ATOM 1131 O O . ARG A 1 147 ? 0.816 -11.117 -6.822 1.00 52.22 147 ARG A O 1
ATOM 1138 N N . LEU A 1 148 ? 1.119 -8.908 -6.717 1.00 54.56 148 LEU A N 1
ATOM 1139 C CA . LEU A 1 148 ? 0.333 -8.646 -7.915 1.00 54.56 148 LEU A CA 1
ATOM 1140 C C . LEU A 1 148 ? 1.215 -8.924 -9.131 1.00 54.56 148 LEU A C 1
ATOM 1142 O O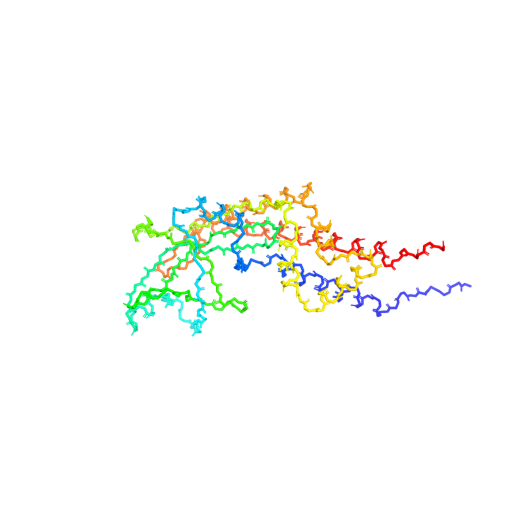 . LEU A 1 148 ? 1.845 -8.027 -9.680 1.00 54.56 148 LEU A O 1
ATOM 1146 N N . LEU A 1 149 ? 1.276 -10.188 -9.558 1.00 46.66 149 LEU A N 1
ATOM 1147 C CA . LEU A 1 149 ? 1.785 -10.514 -10.891 1.00 46.66 149 LEU A CA 1
ATOM 1148 C C . LEU A 1 149 ? 1.071 -9.581 -11.892 1.00 46.66 149 LEU A C 1
ATOM 1150 O O . LEU A 1 149 ? -0.149 -9.425 -11.861 1.00 46.66 149 LEU A O 1
ATOM 1154 N N . VAL A 1 150 ? 1.816 -8.876 -12.735 1.00 45.69 150 VAL A N 1
ATOM 1155 C CA . VAL A 1 150 ? 1.194 -8.060 -13.780 1.00 45.69 150 VAL A CA 1
ATOM 1156 C C . VAL A 1 150 ? 0.516 -9.011 -14.747 1.00 45.69 150 VAL A C 1
ATOM 1158 O O . VAL A 1 150 ? 1.192 -9.738 -15.468 1.00 45.69 150 VAL A O 1
ATOM 1161 N N . GLU A 1 151 ? -0.812 -9.032 -14.756 1.00 43.34 151 GLU A N 1
ATOM 1162 C CA . GLU A 1 151 ? -1.546 -9.654 -15.852 1.00 43.34 151 GLU A CA 1
ATOM 1163 C C . GLU A 1 151 ? -1.805 -8.648 -16.964 1.00 43.34 151 GLU A C 1
ATOM 1165 O O . GLU A 1 151 ? -1.876 -7.435 -16.750 1.00 43.34 151 GLU A O 1
ATOM 1170 N N . GLN A 1 152 ? -1.962 -9.203 -18.159 1.00 45.09 152 GLN A N 1
ATOM 1171 C CA . GLN A 1 152 ? -1.886 -8.613 -19.494 1.00 45.09 152 GLN A CA 1
ATOM 1172 C C . GLN A 1 152 ? -2.958 -7.565 -19.840 1.00 45.09 152 GLN A C 1
ATOM 1174 O O . GLN A 1 152 ? -3.221 -7.315 -21.011 1.00 45.09 152 GLN A O 1
ATOM 1179 N N . ASN A 1 153 ? -3.547 -6.893 -18.848 1.00 46.62 153 ASN A N 1
ATOM 1180 C CA . ASN A 1 153 ? -4.262 -5.635 -19.064 1.00 46.62 153 ASN A CA 1
ATOM 1181 C C . ASN A 1 153 ? -3.384 -4.410 -18.739 1.00 46.62 153 ASN A C 1
ATOM 1183 O O . ASN A 1 153 ? -3.851 -3.355 -18.312 1.00 46.62 153 ASN A O 1
ATOM 1187 N N . GLU A 1 154 ? -2.074 -4.577 -18.916 1.00 53.25 154 GLU A N 1
ATOM 1188 C CA . GLU A 1 154 ? -1.157 -3.797 -19.757 1.00 53.25 154 GLU A CA 1
ATOM 1189 C C . GLU A 1 154 ? -1.475 -2.304 -20.016 1.00 53.25 154 GLU A C 1
ATOM 1191 O O . GLU A 1 154 ? -0.584 -1.462 -19.906 1.00 53.25 154 GLU A O 1
ATOM 1196 N N . LEU A 1 155 ? -2.707 -1.921 -20.356 1.00 53.06 155 LEU A N 1
ATOM 1197 C CA . LEU A 1 155 ? -3.102 -0.522 -20.559 1.00 53.06 155 LEU A CA 1
ATOM 1198 C C . LEU A 1 155 ? -3.356 0.219 -19.231 1.00 53.06 155 LEU A C 1
ATOM 1200 O O . LEU A 1 155 ? -2.950 1.366 -19.070 1.00 53.06 155 LEU A O 1
ATOM 1204 N N . SER A 1 156 ? -3.982 -0.443 -18.254 1.00 55.84 156 SER A N 1
ATOM 1205 C CA . SER A 1 156 ? -4.395 0.179 -16.988 1.00 55.84 156 SER A CA 1
ATOM 1206 C C . SER A 1 156 ? -3.229 0.434 -16.034 1.00 55.84 156 SER A C 1
ATOM 1208 O O . SER A 1 156 ? -3.174 1.501 -15.426 1.00 55.84 156 SER A O 1
ATOM 1210 N N . ALA A 1 157 ? -2.289 -0.511 -15.936 1.00 57.00 157 ALA A N 1
ATOM 1211 C CA . ALA A 1 157 ? -1.069 -0.345 -15.145 1.00 57.00 157 ALA A CA 1
ATOM 1212 C C . ALA A 1 157 ? -0.148 0.713 -15.765 1.00 57.00 157 ALA A C 1
ATOM 1214 O O . ALA A 1 157 ? 0.391 1.563 -15.062 1.00 57.00 157 ALA A O 1
ATOM 1215 N N . SER A 1 158 ? -0.051 0.725 -17.098 1.00 63.09 158 SER A N 1
ATOM 1216 C CA . SER A 1 158 ? 0.720 1.743 -17.809 1.00 63.09 158 SER A CA 1
ATOM 1217 C C . SER A 1 158 ? 0.132 3.136 -17.622 1.00 63.09 158 SER A C 1
ATOM 1219 O O . SER A 1 158 ? 0.881 4.067 -17.368 1.00 63.09 158 SER A O 1
ATOM 1221 N N . ASN A 1 159 ? -1.193 3.296 -17.672 1.00 64.38 159 ASN A N 1
ATOM 1222 C CA . ASN A 1 159 ? -1.827 4.596 -17.438 1.00 64.38 159 ASN A CA 1
ATOM 1223 C C . ASN A 1 159 ? -1.645 5.088 -15.995 1.00 64.38 159 ASN A C 1
ATOM 1225 O O . ASN A 1 159 ? -1.391 6.272 -15.796 1.00 64.38 159 ASN A O 1
ATOM 1229 N N . ALA A 1 160 ? -1.723 4.197 -15.001 1.00 60.16 160 ALA A N 1
ATOM 1230 C CA . ALA A 1 160 ? -1.442 4.551 -13.609 1.00 60.16 160 ALA A CA 1
ATOM 1231 C C . ALA A 1 160 ? 0.020 4.987 -13.420 1.00 60.16 160 ALA A C 1
ATOM 1233 O O . ALA A 1 160 ? 0.279 5.993 -12.769 1.00 60.16 160 ALA A O 1
ATOM 1234 N N . MET A 1 161 ? 0.969 4.297 -14.060 1.00 63.09 161 MET A N 1
ATOM 1235 C CA . MET A 1 161 ? 2.367 4.728 -14.063 1.00 63.09 161 MET A CA 1
ATOM 1236 C C . MET A 1 161 ? 2.568 6.072 -14.751 1.00 63.09 161 MET A C 1
ATOM 1238 O O . MET A 1 161 ? 3.267 6.924 -14.221 1.00 63.09 161 MET A O 1
ATOM 1242 N N . ILE A 1 162 ? 1.938 6.288 -15.907 1.00 67.25 162 ILE A N 1
ATOM 1243 C CA . ILE A 1 162 ? 2.001 7.566 -16.628 1.00 67.25 162 ILE A CA 1
ATOM 1244 C C . ILE A 1 162 ? 1.488 8.711 -15.754 1.00 67.25 162 ILE A C 1
ATOM 1246 O O . ILE A 1 162 ? 2.063 9.796 -15.781 1.00 67.25 162 ILE A O 1
ATOM 1250 N N . ALA A 1 163 ? 0.427 8.470 -14.981 1.00 64.06 163 ALA A N 1
ATOM 1251 C CA . ALA A 1 163 ? -0.118 9.445 -14.045 1.00 64.06 163 ALA A CA 1
ATOM 1252 C C . ALA A 1 163 ? 0.809 9.696 -12.844 1.00 64.06 163 ALA A C 1
ATOM 1254 O O . ALA A 1 163 ? 0.882 10.825 -12.371 1.00 64.06 163 ALA A O 1
ATOM 1255 N N . ALA A 1 164 ? 1.534 8.672 -12.386 1.00 60.12 164 ALA A N 1
ATOM 1256 C CA . ALA A 1 164 ? 2.496 8.773 -11.288 1.00 60.12 164 ALA A CA 1
ATOM 1257 C C . ALA A 1 164 ? 3.844 9.403 -11.696 1.00 60.12 164 ALA A C 1
ATOM 1259 O O . ALA A 1 164 ? 4.660 9.731 -10.835 1.00 60.12 164 ALA A O 1
ATOM 1260 N N . LEU A 1 165 ? 4.108 9.572 -12.996 1.00 59.78 165 LEU A N 1
ATOM 1261 C CA . LEU A 1 165 ? 5.336 10.204 -13.465 1.00 59.78 165 LEU A CA 1
ATOM 1262 C C . LEU A 1 165 ? 5.345 11.716 -13.197 1.00 59.78 165 LEU A C 1
ATOM 1264 O O . LEU A 1 165 ? 4.353 12.398 -13.474 1.00 59.78 165 LEU A O 1
ATOM 1268 N N . PRO A 1 166 ? 6.500 12.285 -12.804 1.00 68.38 166 PRO A N 1
ATOM 1269 C CA . PRO A 1 166 ? 6.713 13.724 -12.866 1.00 68.38 166 PRO A CA 1
ATOM 1270 C C . PRO A 1 166 ? 6.411 14.280 -14.263 1.00 68.38 166 PRO A C 1
ATOM 1272 O O . PRO A 1 166 ? 6.709 13.648 -15.280 1.00 68.38 166 PRO A O 1
ATOM 1275 N N . VAL A 1 167 ? 5.876 15.504 -14.326 1.00 70.38 167 VAL A N 1
ATOM 1276 C CA . VAL A 1 167 ? 5.458 16.154 -15.586 1.00 70.38 167 VAL A CA 1
ATOM 1277 C C . VAL A 1 167 ? 6.571 16.146 -16.638 1.00 70.38 167 VAL A C 1
ATOM 1279 O O . VAL A 1 167 ? 6.319 15.824 -17.797 1.00 70.38 167 VAL A O 1
ATOM 1282 N N . ALA A 1 168 ? 7.812 16.437 -16.238 1.00 62.16 168 ALA A N 1
ATOM 1283 C CA . ALA A 1 168 ? 8.960 16.438 -17.142 1.00 62.16 168 ALA A CA 1
ATOM 1284 C C . ALA A 1 168 ? 9.208 15.065 -17.793 1.00 62.16 168 ALA A C 1
ATOM 1286 O O . ALA A 1 168 ? 9.560 14.994 -18.969 1.00 62.16 168 ALA A O 1
ATOM 1287 N N . ASP A 1 169 ? 8.986 13.974 -17.063 1.00 60.62 169 ASP A N 1
ATOM 1288 C CA . ASP A 1 169 ? 9.161 12.621 -17.587 1.00 60.62 169 ASP A CA 1
ATOM 1289 C C . ASP A 1 169 ? 8.005 12.208 -18.468 1.00 60.62 169 ASP A C 1
ATOM 1291 O O . ASP A 1 169 ? 8.231 11.630 -19.532 1.00 60.62 169 ASP A O 1
ATOM 1295 N N . ARG A 1 170 ? 6.778 12.565 -18.080 1.00 75.19 170 ARG A N 1
ATOM 1296 C CA . ARG A 1 170 ? 5.614 12.356 -18.936 1.00 75.19 170 ARG A CA 1
ATOM 1297 C C . ARG A 1 170 ? 5.842 12.985 -20.312 1.00 75.19 170 ARG A C 1
ATOM 1299 O O . ARG A 1 170 ? 5.682 12.294 -21.312 1.00 75.19 170 ARG A O 1
ATOM 1306 N N . ILE A 1 171 ? 6.355 14.218 -20.356 1.00 72.88 171 ILE A N 1
ATOM 1307 C CA . ILE A 1 171 ? 6.733 14.908 -21.600 1.00 72.88 171 ILE A CA 1
ATOM 1308 C C . ILE A 1 171 ? 7.809 14.128 -22.373 1.00 72.88 171 ILE A C 1
ATOM 1310 O O . ILE A 1 171 ? 7.666 13.922 -23.579 1.00 72.88 171 ILE A O 1
ATOM 1314 N N . ARG A 1 172 ? 8.874 13.643 -21.714 1.00 68.50 172 ARG A N 1
ATOM 1315 C CA . ARG A 1 172 ? 9.918 12.838 -22.385 1.00 68.50 172 ARG A CA 1
ATOM 1316 C C . ARG A 1 172 ? 9.345 11.561 -23.004 1.00 68.50 172 ARG A C 1
ATOM 1318 O O . ARG A 1 172 ? 9.686 11.232 -24.142 1.00 68.50 172 ARG A O 1
ATOM 1325 N N . TYR A 1 173 ? 8.479 10.843 -22.289 1.00 70.88 173 TYR A N 1
ATOM 1326 C CA . TYR A 1 173 ? 7.873 9.620 -22.811 1.00 70.88 173 TYR A CA 1
ATOM 1327 C C . TYR A 1 173 ? 6.825 9.893 -23.886 1.00 70.88 173 TYR A C 1
ATOM 1329 O O . TYR A 1 173 ? 6.767 9.133 -24.847 1.00 70.88 173 TYR A O 1
ATOM 1337 N N . GLU A 1 174 ? 6.048 10.972 -23.779 1.00 78.69 174 GLU A N 1
ATOM 1338 C CA . GLU A 1 174 ? 5.148 11.447 -24.838 1.00 78.69 174 GLU A CA 1
ATOM 1339 C C . GLU A 1 174 ? 5.933 11.768 -26.116 1.00 78.69 174 GLU A C 1
ATOM 1341 O O . GLU A 1 174 ? 5.563 11.315 -27.201 1.00 78.69 174 GLU A O 1
ATOM 1346 N N . MET A 1 175 ? 7.068 12.467 -25.998 1.00 67.81 175 MET A N 1
ATOM 1347 C CA . MET A 1 175 ? 7.960 12.744 -27.127 1.00 67.81 175 MET A CA 1
ATOM 1348 C C . MET A 1 175 ? 8.528 11.460 -27.735 1.00 67.81 175 MET A C 1
ATOM 1350 O O . MET A 1 175 ? 8.474 11.289 -28.953 1.00 67.81 175 MET A O 1
ATOM 1354 N N . PHE A 1 176 ? 9.041 10.543 -26.912 1.00 68.19 176 PHE A N 1
ATOM 1355 C CA . PHE A 1 176 ? 9.564 9.262 -27.386 1.00 68.19 176 PHE A CA 1
ATOM 1356 C C . PHE A 1 176 ? 8.483 8.428 -28.084 1.00 68.19 176 PHE A C 1
ATOM 1358 O O . PHE A 1 176 ? 8.723 7.899 -29.169 1.00 68.19 176 PHE A O 1
ATOM 1365 N N . ALA A 1 177 ? 7.296 8.336 -27.484 1.00 75.88 177 ALA A N 1
ATOM 1366 C CA . ALA A 1 177 ? 6.143 7.627 -28.019 1.00 75.88 177 ALA A CA 1
ATOM 1367 C C . ALA A 1 177 ? 5.761 8.182 -29.401 1.00 75.88 177 ALA A C 1
ATOM 1369 O O . ALA A 1 177 ? 5.705 7.431 -30.378 1.00 75.88 177 ALA A O 1
ATOM 1370 N N . ARG A 1 178 ? 5.653 9.514 -29.509 1.00 77.81 178 ARG A N 1
ATOM 1371 C CA . ARG A 1 178 ? 5.374 10.226 -30.762 1.00 77.81 178 ARG A CA 1
ATOM 1372 C C . ARG A 1 178 ? 6.427 9.962 -31.838 1.00 77.81 178 ARG A C 1
ATOM 1374 O O . ARG A 1 178 ? 6.061 9.624 -32.957 1.00 77.81 178 ARG A O 1
ATOM 1381 N N . CYS A 1 179 ? 7.717 10.065 -31.509 1.00 65.94 179 CYS A N 1
ATOM 1382 C CA . CYS A 1 179 ? 8.806 9.810 -32.465 1.00 65.94 179 CYS A CA 1
ATOM 1383 C C . CYS A 1 179 ? 8.848 8.359 -32.968 1.00 65.94 179 CYS A C 1
ATOM 1385 O O . CYS A 1 179 ? 9.472 8.086 -33.987 1.00 65.94 179 CYS A O 1
ATOM 1387 N N . ASN A 1 180 ? 8.209 7.430 -32.255 1.00 65.44 180 ASN A N 1
ATOM 1388 C CA . ASN A 1 180 ? 8.228 6.004 -32.560 1.00 65.44 180 ASN A CA 1
ATOM 1389 C C . ASN A 1 180 ? 6.881 5.454 -33.044 1.00 65.44 180 ASN A C 1
ATOM 1391 O O . ASN A 1 180 ? 6.769 4.243 -33.218 1.00 65.44 180 ASN A O 1
ATOM 1395 N N . GLY A 1 181 ? 5.865 6.306 -33.228 1.00 81.81 181 GLY A N 1
ATOM 1396 C CA . GLY A 1 181 ? 4.532 5.873 -33.656 1.00 81.81 181 GLY A CA 1
ATOM 1397 C C . GLY A 1 181 ? 3.851 4.907 -32.679 1.00 81.81 181 GLY A C 1
ATOM 1398 O O . GLY A 1 181 ? 3.063 4.064 -33.097 1.00 81.81 181 GLY A O 1
ATOM 1399 N N . VAL A 1 182 ? 4.171 4.993 -31.386 1.00 81.75 182 VAL A N 1
ATOM 1400 C CA . VAL A 1 182 ? 3.569 4.172 -30.322 1.00 81.75 182 VAL A CA 1
ATOM 1401 C C . VAL A 1 182 ? 2.927 5.070 -29.268 1.00 81.75 182 VAL A C 1
ATOM 1403 O O . VAL A 1 182 ? 3.193 6.266 -29.216 1.00 81.75 182 VAL A O 1
ATOM 1406 N N . THR A 1 183 ? 2.081 4.518 -28.402 1.00 83.12 183 THR A N 1
ATOM 1407 C CA . THR A 1 183 ? 1.531 5.236 -27.244 1.00 83.12 183 THR A CA 1
ATOM 1408 C C . THR A 1 183 ? 2.489 5.174 -26.060 1.00 83.12 183 THR A C 1
ATOM 1410 O O . THR A 1 183 ? 3.267 4.229 -25.918 1.00 83.12 183 THR A O 1
ATOM 1413 N N . VAL A 1 184 ? 2.400 6.144 -25.147 1.00 73.31 184 VAL A N 1
ATOM 1414 C CA . VAL A 1 184 ? 3.167 6.115 -23.889 1.00 73.31 184 VAL A CA 1
ATOM 1415 C C . VAL A 1 184 ? 2.891 4.823 -23.116 1.00 73.31 184 VAL A C 1
ATOM 1417 O O . VAL A 1 184 ? 3.811 4.218 -22.571 1.00 73.31 184 VAL A O 1
ATOM 1420 N N . ALA A 1 185 ? 1.647 4.335 -23.152 1.00 72.06 185 ALA A N 1
ATOM 1421 C CA . ALA A 1 185 ? 1.298 3.061 -22.546 1.00 72.06 185 ALA A CA 1
ATOM 1422 C C . ALA A 1 185 ? 2.081 1.903 -23.181 1.00 72.06 185 ALA A C 1
ATOM 1424 O O . ALA A 1 185 ? 2.691 1.122 -22.465 1.00 72.06 185 ALA A O 1
ATOM 1425 N N . GLN A 1 186 ? 2.158 1.823 -24.512 1.00 69.50 186 GLN A N 1
ATOM 1426 C CA . GLN A 1 186 ? 2.979 0.817 -25.199 1.00 69.50 186 GLN A CA 1
ATOM 1427 C C . GLN A 1 186 ? 4.466 0.916 -24.834 1.00 69.50 186 GLN A C 1
ATOM 1429 O O . GLN A 1 186 ? 5.110 -0.115 -24.638 1.00 69.50 186 GLN A O 1
ATOM 1434 N N . VAL A 1 187 ? 5.012 2.128 -24.696 1.00 68.81 187 VAL A N 1
ATOM 1435 C CA . VAL A 1 187 ? 6.403 2.334 -24.257 1.00 68.81 187 VAL A CA 1
ATOM 1436 C C . VAL A 1 187 ? 6.616 1.745 -22.864 1.00 68.81 187 VAL A C 1
ATOM 1438 O O . VAL A 1 187 ? 7.543 0.954 -22.677 1.00 68.81 187 VAL A O 1
ATOM 1441 N N . MET A 1 188 ? 5.721 2.064 -21.927 1.00 71.38 188 MET A N 1
ATOM 1442 C CA . MET A 1 188 ? 5.764 1.572 -20.549 1.00 71.38 188 MET A CA 1
ATOM 1443 C C . MET A 1 188 ? 5.626 0.059 -20.482 1.00 71.38 188 MET A C 1
ATOM 1445 O O . MET A 1 188 ? 6.462 -0.600 -19.876 1.00 71.38 188 MET A O 1
ATOM 1449 N N . ARG A 1 189 ? 4.654 -0.517 -21.189 1.00 68.31 189 ARG A N 1
ATOM 1450 C CA . ARG A 1 189 ? 4.490 -1.972 -21.295 1.00 68.31 189 ARG A CA 1
ATOM 1451 C C . ARG A 1 189 ? 5.740 -2.673 -21.762 1.00 68.31 189 ARG A C 1
ATOM 1453 O O . ARG A 1 189 ? 6.175 -3.648 -21.166 1.00 68.31 189 ARG A O 1
ATOM 1460 N N . THR A 1 190 ? 6.323 -2.168 -22.842 1.00 67.00 190 THR A N 1
ATOM 1461 C CA . THR A 1 190 ? 7.478 -2.830 -23.424 1.00 67.00 190 THR A CA 1
ATOM 1462 C C . THR A 1 190 ? 8.669 -2.705 -22.470 1.00 67.00 190 THR A C 1
ATOM 1464 O O . THR A 1 190 ? 9.410 -3.675 -22.317 1.00 67.00 190 THR A O 1
ATOM 1467 N N . ALA A 1 191 ? 8.861 -1.543 -21.827 1.00 64.06 191 ALA A N 1
ATOM 1468 C CA . ALA A 1 191 ? 9.899 -1.329 -20.813 1.00 64.06 191 ALA A CA 1
ATOM 1469 C C . ALA A 1 191 ? 9.703 -2.217 -19.573 1.00 64.06 191 ALA A C 1
ATOM 1471 O O . ALA A 1 191 ? 10.679 -2.683 -18.991 1.00 64.06 191 ALA A O 1
ATOM 1472 N N . MET A 1 192 ? 8.448 -2.497 -19.233 1.00 62.25 192 MET A N 1
ATOM 1473 C CA . MET A 1 192 ? 8.015 -3.337 -18.124 1.00 62.25 192 MET A CA 1
ATOM 1474 C C . MET A 1 192 ? 7.604 -4.740 -18.556 1.00 62.25 192 MET A C 1
ATOM 1476 O O . MET A 1 192 ? 6.716 -5.333 -17.947 1.00 62.25 192 MET A O 1
ATOM 1480 N N . ASN A 1 193 ? 8.209 -5.310 -19.593 1.00 64.69 193 ASN A N 1
ATOM 1481 C CA . ASN A 1 193 ? 8.015 -6.733 -19.825 1.00 64.69 193 ASN A CA 1
ATOM 1482 C C . ASN A 1 193 ? 8.703 -7.488 -18.666 1.00 64.69 193 ASN A C 1
ATOM 1484 O O . ASN A 1 193 ? 9.883 -7.822 -18.748 1.00 64.69 193 ASN A O 1
ATOM 1488 N N . ILE A 1 194 ? 7.981 -7.668 -17.549 1.00 59.69 194 ILE A N 1
ATOM 1489 C CA . ILE A 1 194 ? 8.418 -8.205 -16.241 1.00 59.69 194 ILE A CA 1
ATOM 1490 C C . ILE A 1 194 ? 8.589 -9.740 -16.320 1.00 59.69 194 ILE A C 1
ATOM 1492 O O . ILE A 1 194 ? 8.456 -10.474 -15.345 1.00 59.69 194 ILE A O 1
ATOM 1496 N N . GLY A 1 195 ? 8.906 -10.260 -17.504 1.00 59.12 195 GLY A N 1
ATOM 1497 C CA . GLY A 1 195 ? 9.399 -11.618 -17.673 1.00 59.12 195 GLY A CA 1
ATOM 1498 C C . GLY A 1 195 ? 10.878 -11.715 -17.283 1.00 59.12 195 GLY A C 1
ATOM 1499 O O . GLY A 1 195 ? 11.660 -10.789 -17.498 1.00 59.12 195 GLY A O 1
ATOM 1500 N N . GLY A 1 196 ? 11.289 -12.857 -16.729 1.00 68.94 196 GLY A N 1
ATOM 1501 C CA . GLY A 1 196 ? 12.704 -13.176 -16.513 1.00 68.94 196 GLY A CA 1
ATOM 1502 C C . GLY A 1 196 ? 13.291 -12.688 -15.173 1.00 68.94 196 GLY A C 1
ATOM 1503 O O . GLY A 1 196 ? 12.592 -12.707 -14.161 1.00 68.94 196 GLY A O 1
ATOM 1504 N N . PRO A 1 197 ? 14.579 -12.283 -15.122 1.00 76.12 197 PRO A N 1
ATOM 1505 C CA . PRO A 1 197 ? 15.326 -12.083 -13.870 1.00 76.12 197 PRO A CA 1
ATOM 1506 C C . PRO A 1 197 ? 14.726 -11.077 -12.879 1.00 76.12 197 PRO A C 1
ATOM 1508 O O . PRO A 1 197 ? 14.957 -11.197 -11.678 1.00 76.12 197 PRO A O 1
ATOM 1511 N N . ILE A 1 198 ? 13.961 -10.086 -13.350 1.00 76.50 198 ILE A N 1
ATOM 1512 C CA . ILE A 1 198 ? 13.374 -9.060 -12.477 1.00 76.50 198 ILE A CA 1
ATOM 1513 C C . ILE A 1 198 ? 12.288 -9.624 -11.558 1.00 76.50 198 ILE A C 1
ATOM 1515 O O . ILE A 1 198 ? 12.212 -9.219 -10.401 1.00 76.50 198 ILE A O 1
ATOM 1519 N N . ALA A 1 199 ? 11.513 -10.608 -12.027 1.00 74.88 199 ALA A N 1
ATOM 1520 C CA . ALA A 1 199 ? 10.518 -11.300 -11.215 1.00 74.88 199 ALA A CA 1
ATOM 1521 C C . ALA A 1 199 ? 11.170 -11.913 -9.971 1.00 74.88 199 ALA A C 1
ATOM 1523 O O . ALA A 1 199 ? 10.729 -11.665 -8.856 1.00 74.88 199 ALA A O 1
ATOM 1524 N N . THR A 1 200 ? 12.293 -12.610 -10.158 1.00 81.38 200 THR A N 1
ATOM 1525 C CA . THR A 1 200 ? 13.068 -13.217 -9.069 1.00 81.38 200 THR A CA 1
ATOM 1526 C C . THR A 1 200 ? 13.638 -12.177 -8.102 1.00 81.38 200 THR A C 1
ATOM 1528 O O . THR A 1 200 ? 13.738 -12.434 -6.903 1.00 81.38 200 THR A O 1
ATOM 1531 N N . ILE A 1 201 ? 14.020 -10.993 -8.595 1.00 83.75 201 ILE A N 1
ATOM 1532 C CA . ILE A 1 201 ? 14.507 -9.898 -7.742 1.00 83.75 201 ILE A CA 1
ATOM 1533 C C . ILE A 1 201 ? 13.356 -9.324 -6.901 1.00 83.75 201 ILE A C 1
ATOM 1535 O O . ILE A 1 201 ? 13.552 -9.094 -5.709 1.00 83.75 201 ILE A O 1
ATOM 1539 N N . ILE A 1 202 ? 12.168 -9.138 -7.486 1.00 80.75 202 ILE A N 1
ATOM 1540 C CA . ILE A 1 202 ? 10.966 -8.685 -6.767 1.00 80.75 202 ILE A CA 1
ATOM 1541 C C . ILE A 1 202 ? 10.544 -9.724 -5.725 1.00 80.75 202 ILE A C 1
ATOM 1543 O O . ILE A 1 202 ? 10.355 -9.370 -4.567 1.00 80.75 202 ILE A O 1
ATOM 1547 N N . ASP A 1 203 ? 10.481 -11.006 -6.091 1.00 81.62 203 ASP A N 1
ATOM 1548 C CA . ASP A 1 203 ? 10.141 -12.091 -5.160 1.00 81.62 203 ASP A CA 1
ATOM 1549 C C . ASP A 1 203 ? 11.105 -12.120 -3.970 1.00 81.62 203 ASP A C 1
ATOM 1551 O O . ASP A 1 203 ? 10.693 -12.254 -2.817 1.00 81.62 203 ASP A O 1
ATOM 1555 N N . ARG A 1 204 ? 12.404 -11.932 -4.235 1.00 86.06 204 ARG A N 1
ATOM 1556 C CA . ARG A 1 204 ? 13.405 -11.812 -3.176 1.00 86.06 204 ARG A CA 1
ATOM 1557 C C . ARG A 1 204 ? 13.147 -10.592 -2.296 1.00 86.06 204 ARG A C 1
ATOM 1559 O O . ARG A 1 204 ? 13.226 -10.725 -1.083 1.00 86.06 204 ARG A O 1
ATOM 1566 N N . TYR A 1 205 ? 12.845 -9.432 -2.875 1.00 87.00 205 TYR A N 1
ATOM 1567 C CA . TYR A 1 205 ? 12.547 -8.220 -2.108 1.00 87.00 205 TYR A CA 1
ATOM 1568 C C . TYR A 1 205 ? 11.351 -8.419 -1.174 1.00 87.00 205 TYR A C 1
ATOM 1570 O O . TYR A 1 205 ? 11.461 -8.151 0.020 1.00 87.00 205 TYR A O 1
ATOM 1578 N N . LEU A 1 206 ? 10.247 -8.956 -1.701 1.00 82.12 206 LEU A N 1
ATOM 1579 C CA . LEU A 1 206 ? 9.037 -9.234 -0.928 1.00 82.12 206 LEU A CA 1
ATOM 1580 C C . LEU A 1 206 ? 9.300 -10.253 0.186 1.00 82.12 206 LEU A C 1
ATOM 1582 O O . LEU A 1 206 ? 8.814 -10.083 1.301 1.00 82.12 206 LEU A O 1
ATOM 1586 N N . LYS A 1 207 ? 10.128 -11.270 -0.082 1.00 83.94 207 LYS A N 1
ATOM 1587 C CA . LYS A 1 207 ? 10.559 -12.236 0.935 1.00 83.94 207 LYS A CA 1
ATOM 1588 C C . LYS A 1 207 ? 11.367 -11.578 2.058 1.00 83.94 207 LYS A C 1
ATOM 1590 O O . LYS A 1 207 ? 11.122 -11.882 3.221 1.00 83.94 207 LYS A O 1
ATOM 1595 N N . GLU A 1 208 ? 12.317 -10.699 1.732 1.00 84.94 208 GLU A N 1
ATOM 1596 C CA . GLU A 1 208 ? 13.087 -9.977 2.758 1.00 84.94 208 GLU A CA 1
ATOM 1597 C C . GLU A 1 208 ? 12.192 -9.025 3.565 1.00 84.94 208 GLU A C 1
ATOM 1599 O O . GLU A 1 208 ? 12.332 -8.956 4.783 1.00 84.94 208 GLU A O 1
ATOM 1604 N N . LYS A 1 209 ? 11.235 -8.340 2.920 1.00 83.25 209 LYS A N 1
ATOM 1605 C CA . LYS A 1 209 ? 10.267 -7.474 3.613 1.00 83.25 209 LYS A CA 1
ATOM 1606 C C . LYS A 1 209 ? 9.350 -8.261 4.548 1.00 83.25 209 LYS A C 1
ATOM 1608 O O . LYS A 1 209 ? 9.273 -7.914 5.716 1.00 83.25 209 LYS A O 1
ATOM 1613 N N . GLY A 1 210 ? 8.777 -9.378 4.100 1.00 81.56 210 GLY A N 1
ATOM 1614 C CA . GLY A 1 210 ? 7.979 -10.238 4.980 1.00 81.56 210 GLY A CA 1
ATOM 1615 C C . GLY A 1 210 ? 8.774 -10.795 6.170 1.00 81.56 210 GLY A C 1
ATOM 1616 O O . GLY A 1 210 ? 8.228 -10.950 7.259 1.00 81.56 210 GLY A O 1
ATOM 1617 N N . ALA A 1 211 ? 10.074 -11.058 5.996 1.00 83.94 211 ALA A N 1
ATOM 1618 C CA . ALA A 1 211 ? 10.940 -11.466 7.101 1.00 83.94 211 ALA A CA 1
ATOM 1619 C C . ALA A 1 211 ? 11.223 -10.325 8.096 1.00 83.94 211 ALA A C 1
ATOM 1621 O O . ALA A 1 211 ? 11.308 -10.592 9.290 1.00 83.94 211 ALA A O 1
ATOM 1622 N N . LEU A 1 212 ? 11.354 -9.081 7.619 1.00 84.56 212 LEU A N 1
ATOM 1623 C CA . LEU A 1 212 ? 11.457 -7.893 8.475 1.00 84.56 212 LEU A CA 1
ATOM 1624 C C . LEU A 1 212 ? 10.168 -7.656 9.258 1.00 84.56 212 LEU A C 1
ATOM 1626 O O . LEU A 1 212 ? 10.227 -7.420 10.459 1.00 84.56 212 LEU A O 1
ATOM 1630 N N . ASP A 1 213 ? 9.016 -7.781 8.599 1.00 81.31 213 ASP A N 1
ATOM 1631 C CA . ASP A 1 213 ? 7.708 -7.584 9.226 1.00 81.31 213 ASP A CA 1
ATOM 1632 C C . ASP A 1 213 ? 7.489 -8.579 10.382 1.00 81.31 213 ASP A C 1
ATOM 1634 O O . ASP A 1 213 ? 6.956 -8.217 11.427 1.00 81.31 213 ASP A O 1
ATOM 1638 N N . ALA A 1 214 ? 7.988 -9.813 10.249 1.00 82.38 214 ALA A N 1
ATOM 1639 C CA . ALA A 1 214 ? 7.946 -10.825 11.309 1.00 82.38 214 ALA A CA 1
ATOM 1640 C C . ALA A 1 214 ? 8.827 -10.503 12.537 1.00 82.38 214 ALA A C 1
ATOM 1642 O O . ALA A 1 214 ? 8.693 -11.165 13.565 1.00 82.38 214 ALA A O 1
ATOM 1643 N N . MET A 1 215 ? 9.728 -9.522 12.428 1.00 86.00 215 MET A N 1
ATOM 1644 C CA . MET A 1 215 ? 10.615 -9.054 13.502 1.00 86.00 215 MET A CA 1
ATOM 1645 C C . MET A 1 215 ? 10.133 -7.750 14.144 1.00 86.00 215 MET A C 1
ATOM 1647 O O . MET A 1 215 ? 10.821 -7.214 15.012 1.00 86.00 215 MET A O 1
ATOM 1651 N N . LEU A 1 216 ? 8.992 -7.213 13.707 1.00 81.88 216 LEU A N 1
ATOM 1652 C CA . LEU A 1 216 ? 8.400 -6.016 14.289 1.00 81.88 216 LEU A CA 1
ATOM 1653 C C . LEU A 1 216 ? 7.475 -6.379 15.453 1.00 81.88 216 LEU A C 1
ATOM 1655 O O . LEU A 1 216 ? 6.681 -7.317 15.379 1.00 81.88 216 LEU A O 1
ATOM 1659 N N . GLU A 1 217 ? 7.534 -5.574 16.506 1.00 80.12 217 GLU A N 1
ATOM 1660 C CA . GLU A 1 217 ? 6.554 -5.539 17.584 1.00 80.12 217 GLU A CA 1
ATOM 1661 C C . GLU A 1 217 ? 5.807 -4.200 17.573 1.00 80.12 217 GLU A C 1
ATOM 1663 O O . GLU A 1 217 ? 6.325 -3.174 17.123 1.00 80.12 217 GLU A O 1
ATOM 1668 N N . ILE A 1 218 ? 4.573 -4.212 18.075 1.00 67.62 218 ILE A N 1
ATOM 1669 C CA . ILE A 1 218 ? 3.821 -2.984 18.341 1.00 67.62 218 ILE A CA 1
ATOM 1670 C C . ILE A 1 218 ? 4.191 -2.523 19.754 1.00 67.62 218 ILE A C 1
ATOM 1672 O O . ILE A 1 218 ? 3.980 -3.251 20.724 1.00 67.62 218 ILE A O 1
ATOM 1676 N N . SER A 1 219 ? 4.758 -1.329 19.881 1.00 64.62 219 SER A N 1
ATOM 1677 C CA . SER A 1 219 ? 5.048 -0.707 21.171 1.00 64.62 219 SER A CA 1
ATOM 1678 C C . SER A 1 219 ? 3.760 -0.310 21.912 1.00 64.62 219 SER A C 1
ATOM 1680 O O . SER A 1 219 ? 2.695 -0.228 21.301 1.00 64.62 219 SER A O 1
ATOM 1682 N N . PRO A 1 220 ? 3.826 0.006 23.221 1.00 64.75 220 PRO A N 1
ATOM 1683 C CA . PRO A 1 220 ? 2.643 0.403 23.993 1.00 64.75 220 PRO A CA 1
ATOM 1684 C C . PRO A 1 220 ? 1.863 1.601 23.423 1.00 64.75 220 PRO A C 1
ATOM 1686 O O . PRO A 1 220 ? 0.667 1.706 23.651 1.00 64.75 220 PRO A O 1
ATOM 1689 N N . ASN A 1 221 ? 2.520 2.486 22.667 1.00 57.12 221 ASN A N 1
ATOM 1690 C CA . ASN A 1 221 ? 1.906 3.621 21.963 1.00 57.12 221 ASN A CA 1
ATOM 1691 C C . ASN A 1 221 ? 1.463 3.288 20.520 1.00 57.12 221 ASN A C 1
ATOM 1693 O O . ASN A 1 221 ? 1.242 4.190 19.717 1.00 57.12 221 ASN A O 1
ATOM 1697 N N . GLY A 1 222 ? 1.389 2.008 20.147 1.00 57.34 222 GLY A N 1
ATOM 1698 C CA . GLY A 1 222 ? 0.903 1.577 18.835 1.00 57.34 222 GLY A CA 1
ATOM 1699 C C . GLY A 1 222 ? 1.902 1.726 17.681 1.00 57.34 222 GLY A C 1
ATOM 1700 O O . GLY A 1 222 ? 1.536 1.473 16.534 1.00 57.34 222 GLY A O 1
ATOM 1701 N N . GLN A 1 223 ? 3.151 2.125 17.946 1.00 61.88 223 GLN A N 1
ATOM 1702 C CA . GLN A 1 223 ? 4.175 2.267 16.908 1.00 61.88 223 GLN A CA 1
ATOM 1703 C C . GLN A 1 223 ? 4.830 0.923 16.583 1.00 61.88 223 GLN A C 1
ATOM 1705 O O . GLN A 1 223 ? 5.041 0.079 17.449 1.00 61.88 223 GLN A O 1
ATOM 1710 N N . LEU A 1 224 ? 5.191 0.728 15.316 1.00 69.31 224 LEU A N 1
ATOM 1711 C CA . LEU A 1 224 ? 5.990 -0.425 14.912 1.00 69.31 224 LEU A CA 1
ATOM 1712 C C . LEU A 1 224 ? 7.448 -0.170 15.247 1.00 69.31 224 LEU A C 1
ATOM 1714 O O . LEU A 1 224 ? 8.016 0.840 14.829 1.00 69.31 224 LEU A O 1
ATOM 1718 N N . ARG A 1 225 ? 8.065 -1.103 15.965 1.00 79.75 225 ARG A N 1
ATOM 1719 C CA . ARG A 1 225 ? 9.501 -1.077 16.228 1.00 79.75 225 ARG A CA 1
ATOM 1720 C C . ARG A 1 225 ? 10.098 -2.472 16.082 1.00 79.75 225 ARG A C 1
ATOM 1722 O O . ARG A 1 225 ? 9.391 -3.451 16.309 1.00 79.75 225 ARG A O 1
ATOM 1729 N N . PRO A 1 226 ? 11.383 -2.589 15.720 1.00 86.00 226 PRO A N 1
ATOM 1730 C CA . PRO A 1 226 ? 12.073 -3.869 15.772 1.00 86.00 226 PRO A CA 1
ATOM 1731 C C . PRO A 1 226 ? 12.012 -4.452 17.186 1.00 86.00 226 PRO A C 1
ATOM 1733 O O . PRO A 1 226 ? 12.249 -3.730 18.158 1.00 86.00 226 PRO A O 1
ATOM 1736 N N . ASP A 1 227 ? 11.723 -5.748 17.296 1.00 86.31 227 ASP A N 1
ATOM 1737 C CA . ASP A 1 227 ? 11.856 -6.491 18.549 1.00 86.31 227 ASP A CA 1
ATOM 1738 C C . ASP A 1 227 ? 13.301 -6.329 19.062 1.00 86.31 227 ASP A C 1
ATOM 1740 O O . ASP A 1 227 ? 14.244 -6.625 18.314 1.00 86.31 227 ASP A O 1
ATOM 1744 N N . PRO A 1 228 ? 13.514 -5.883 20.316 1.00 89.44 228 PRO A N 1
ATOM 1745 C CA . PRO A 1 228 ? 14.851 -5.693 20.876 1.00 89.44 228 PRO A CA 1
ATOM 1746 C C . PRO A 1 228 ? 15.757 -6.928 20.763 1.00 89.44 228 PRO A C 1
ATOM 1748 O O . PRO A 1 228 ? 16.976 -6.793 20.673 1.00 89.44 228 PRO A O 1
ATOM 1751 N N . ARG A 1 229 ? 15.183 -8.139 20.725 1.00 92.81 229 ARG A N 1
ATOM 1752 C CA . ARG A 1 229 ? 15.920 -9.406 20.567 1.00 92.81 229 ARG A CA 1
ATOM 1753 C C . ARG A 1 229 ? 16.483 -9.610 19.161 1.00 92.81 229 ARG A C 1
ATOM 1755 O O . ARG A 1 229 ? 17.402 -10.405 18.988 1.00 92.81 229 ARG A O 1
ATOM 1762 N N . HIS A 1 230 ? 15.935 -8.911 18.171 1.00 91.75 230 HIS A N 1
ATOM 1763 C CA . HIS A 1 230 ? 16.268 -9.050 16.756 1.00 91.75 230 HIS A CA 1
ATOM 1764 C C . HIS A 1 230 ? 16.842 -7.763 16.151 1.00 91.75 230 HIS A C 1
ATOM 1766 O O . HIS A 1 230 ? 16.979 -7.694 14.935 1.00 91.75 230 HIS A O 1
ATOM 1772 N N . GLN A 1 231 ? 17.203 -6.752 16.949 1.00 90.38 231 GLN A N 1
ATOM 1773 C CA . GLN A 1 231 ? 17.585 -5.426 16.443 1.00 90.38 231 GLN A CA 1
ATOM 1774 C C . GLN A 1 231 ? 18.735 -5.467 15.416 1.00 90.38 231 GLN A C 1
ATOM 1776 O O . GLN A 1 231 ? 18.628 -4.866 14.345 1.00 90.38 231 GLN A O 1
ATOM 1781 N N . ASP A 1 232 ? 19.797 -6.228 15.692 1.00 91.19 232 ASP A N 1
ATOM 1782 C CA . ASP A 1 232 ? 20.929 -6.376 14.768 1.00 91.19 232 ASP A CA 1
ATOM 1783 C C . ASP A 1 232 ? 20.550 -7.167 13.505 1.00 91.19 232 ASP A C 1
ATOM 1785 O O . ASP A 1 232 ? 20.976 -6.835 12.395 1.00 91.19 232 ASP A O 1
ATOM 1789 N N . GLU A 1 233 ? 19.738 -8.221 13.642 1.00 92.75 233 GLU A N 1
ATOM 1790 C CA . GLU A 1 233 ? 19.263 -9.003 12.494 1.00 92.75 233 GLU A CA 1
ATOM 1791 C C . GLU A 1 233 ? 18.332 -8.165 11.607 1.00 92.75 233 GLU A C 1
ATOM 1793 O O . GLU A 1 233 ? 18.479 -8.176 10.382 1.00 92.75 233 GLU A O 1
ATOM 1798 N N . TYR A 1 234 ? 17.438 -7.390 12.223 1.00 90.50 234 TYR A N 1
ATOM 1799 C CA . TYR A 1 234 ? 16.542 -6.454 11.560 1.00 90.50 234 TYR A CA 1
ATOM 1800 C C . TYR A 1 234 ? 17.342 -5.438 10.741 1.00 90.50 234 TYR A C 1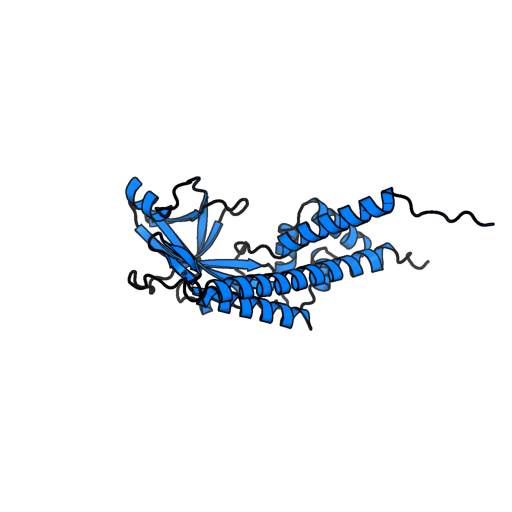
ATOM 1802 O O . TYR A 1 234 ? 17.138 -5.340 9.533 1.00 90.50 234 TYR A O 1
ATOM 1810 N N . ALA A 1 235 ? 18.319 -4.754 11.350 1.00 88.94 235 ALA A N 1
ATOM 1811 C CA . ALA A 1 235 ? 19.150 -3.772 10.652 1.00 88.94 235 ALA A CA 1
ATOM 1812 C C . ALA A 1 235 ? 19.897 -4.392 9.453 1.00 88.94 235 ALA A C 1
ATOM 1814 O O . ALA A 1 235 ? 19.934 -3.830 8.355 1.00 88.94 235 ALA A O 1
ATOM 1815 N N . ASN A 1 236 ? 20.448 -5.598 9.624 1.00 90.06 236 ASN A N 1
ATOM 1816 C CA . ASN A 1 236 ? 21.134 -6.312 8.547 1.00 90.06 236 ASN A CA 1
ATOM 1817 C C . ASN A 1 236 ? 20.191 -6.698 7.396 1.00 90.06 236 ASN A C 1
ATOM 1819 O O . ASN A 1 236 ? 20.555 -6.574 6.219 1.00 90.06 236 ASN A O 1
ATOM 1823 N N . ARG A 1 237 ? 18.977 -7.155 7.714 1.00 90.12 237 ARG A N 1
ATOM 1824 C CA . ARG A 1 237 ? 17.954 -7.500 6.719 1.00 90.12 237 ARG A CA 1
ATOM 1825 C C . ARG A 1 237 ? 17.374 -6.275 6.035 1.00 90.12 237 ARG A C 1
ATOM 1827 O O . ARG A 1 237 ? 17.108 -6.338 4.839 1.00 90.12 237 ARG A O 1
ATOM 1834 N N . GLU A 1 238 ? 17.248 -5.157 6.734 1.00 87.00 238 GLU A N 1
ATOM 1835 C CA . GLU A 1 238 ? 16.819 -3.888 6.157 1.00 87.00 238 GLU A CA 1
ATOM 1836 C C . GLU A 1 238 ? 17.826 -3.420 5.103 1.00 87.00 238 GLU A C 1
ATOM 1838 O O . GLU A 1 238 ? 17.455 -3.170 3.954 1.00 87.00 238 GLU A O 1
ATOM 1843 N N . ILE A 1 239 ? 19.124 -3.463 5.425 1.00 87.69 239 ILE A N 1
ATOM 1844 C CA . ILE A 1 239 ? 20.202 -3.211 4.457 1.00 87.69 239 ILE A CA 1
ATOM 1845 C C . ILE A 1 239 ? 20.122 -4.186 3.270 1.00 87.69 239 ILE A C 1
ATOM 1847 O O . ILE A 1 239 ? 20.356 -3.796 2.121 1.00 87.69 239 ILE A O 1
ATOM 1851 N N . ALA A 1 240 ? 19.819 -5.466 3.511 1.00 86.88 240 ALA A N 1
ATOM 1852 C CA . ALA A 1 240 ? 19.670 -6.454 2.445 1.00 86.88 240 ALA A CA 1
ATOM 1853 C C . ALA A 1 240 ? 18.462 -6.150 1.542 1.00 86.88 240 ALA A C 1
ATOM 1855 O O . ALA A 1 240 ? 18.609 -6.165 0.316 1.00 86.88 240 ALA A O 1
ATOM 1856 N N . ALA A 1 241 ? 17.306 -5.820 2.120 1.00 84.44 241 ALA A N 1
ATOM 1857 C CA . ALA A 1 241 ? 16.098 -5.436 1.401 1.00 84.44 241 ALA A CA 1
ATOM 1858 C C . ALA A 1 241 ? 16.341 -4.181 0.553 1.00 84.44 241 ALA A C 1
ATOM 1860 O O . ALA A 1 241 ? 16.019 -4.181 -0.636 1.00 84.44 241 ALA A O 1
ATOM 1861 N N . GLU A 1 242 ? 17.008 -3.162 1.101 1.00 85.06 242 GLU A N 1
ATOM 1862 C CA . GLU A 1 242 ? 17.354 -1.943 0.362 1.00 85.06 242 GLU A CA 1
ATOM 1863 C C . GLU A 1 242 ? 18.362 -2.201 -0.764 1.00 85.06 242 GLU A C 1
ATOM 1865 O O . GLU A 1 242 ? 18.229 -1.656 -1.862 1.00 85.06 242 GLU A O 1
ATOM 1870 N N . LYS A 1 243 ? 19.317 -3.123 -0.582 1.00 86.94 243 LYS A N 1
ATOM 1871 C CA . LYS A 1 243 ? 20.189 -3.577 -1.683 1.00 86.94 243 LYS A CA 1
ATOM 1872 C C . LYS A 1 243 ? 19.398 -4.259 -2.800 1.00 86.94 243 LYS A C 1
ATOM 1874 O O . LYS A 1 243 ? 19.743 -4.096 -3.973 1.00 86.94 243 LYS A O 1
ATOM 1879 N N . VAL A 1 244 ? 18.368 -5.042 -2.475 1.00 86.75 244 VAL A N 1
ATOM 1880 C CA . VAL A 1 244 ? 17.497 -5.658 -3.489 1.00 86.75 244 VAL A CA 1
ATOM 1881 C C . VAL A 1 244 ? 16.627 -4.591 -4.162 1.00 86.75 244 VAL A C 1
ATOM 1883 O O . VAL A 1 244 ? 16.574 -4.563 -5.392 1.00 86.75 244 VAL A O 1
ATOM 1886 N N . ARG A 1 245 ? 16.051 -3.650 -3.405 1.00 83.50 245 ARG A N 1
ATOM 1887 C CA . ARG A 1 245 ? 15.299 -2.500 -3.935 1.00 83.50 245 ARG A CA 1
ATOM 1888 C C . ARG A 1 245 ? 16.138 -1.677 -4.912 1.00 83.50 245 ARG A C 1
ATOM 1890 O O . ARG A 1 245 ? 15.701 -1.404 -6.027 1.00 83.50 245 ARG A O 1
ATOM 1897 N N . ALA A 1 246 ? 17.386 -1.378 -4.557 1.00 81.06 246 ALA A N 1
ATOM 1898 C CA . ALA A 1 246 ? 18.328 -0.675 -5.425 1.00 81.06 246 ALA A CA 1
ATOM 1899 C C . ALA A 1 246 ? 18.613 -1.434 -6.735 1.00 81.06 246 ALA A C 1
ATOM 1901 O O . ALA A 1 246 ? 18.806 -0.811 -7.781 1.00 81.06 246 ALA A O 1
ATOM 1902 N N . LYS A 1 247 ? 18.601 -2.775 -6.723 1.00 85.62 247 LYS A N 1
ATOM 1903 C CA . LYS A 1 247 ? 18.710 -3.584 -7.950 1.00 85.62 247 LYS A CA 1
ATOM 1904 C C . LYS A 1 247 ? 17.463 -3.473 -8.824 1.00 85.62 247 LYS A C 1
ATOM 1906 O O . LYS A 1 247 ? 17.618 -3.377 -10.038 1.00 85.62 247 LYS A O 1
ATOM 1911 N N . ILE A 1 248 ? 16.267 -3.447 -8.231 1.00 80.94 248 ILE A N 1
ATOM 1912 C CA . ILE A 1 248 ? 15.006 -3.221 -8.961 1.00 80.94 248 ILE A CA 1
ATOM 1913 C C . ILE A 1 248 ? 15.044 -1.842 -9.632 1.00 80.94 248 ILE A C 1
ATOM 1915 O O . ILE A 1 248 ? 14.825 -1.745 -10.838 1.00 80.94 248 ILE A O 1
ATOM 1919 N N . ILE A 1 249 ? 15.431 -0.803 -8.884 1.00 77.06 249 ILE A N 1
ATOM 1920 C CA . ILE A 1 249 ? 15.629 0.570 -9.382 1.00 77.06 249 ILE A CA 1
ATOM 1921 C C . ILE A 1 249 ? 16.626 0.599 -10.537 1.00 77.06 249 ILE A C 1
ATOM 1923 O O . ILE A 1 249 ? 16.335 1.129 -11.608 1.00 77.06 249 ILE A O 1
ATOM 1927 N N . SER A 1 250 ? 17.811 0.024 -10.333 1.00 77.94 250 SER A N 1
ATOM 1928 C CA . SER A 1 250 ? 18.871 0.022 -11.339 1.00 77.94 250 SER A CA 1
ATOM 1929 C C . SER A 1 250 ? 18.435 -0.699 -12.613 1.00 77.94 250 SER A C 1
ATOM 1931 O O . SER A 1 25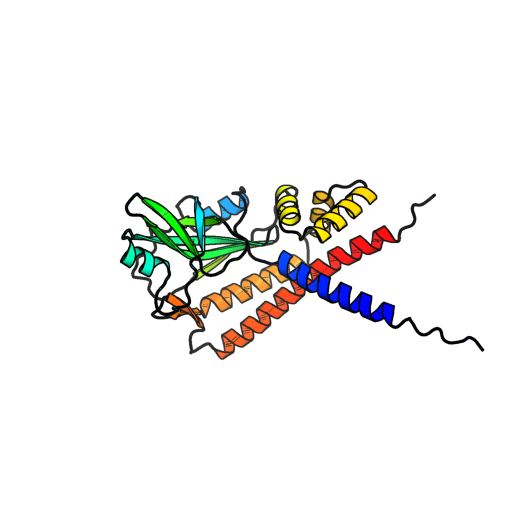0 ? 18.673 -0.195 -13.713 1.00 77.94 250 SER A O 1
ATOM 1933 N N . TRP A 1 251 ? 17.744 -1.836 -12.475 1.00 82.81 251 TRP A N 1
ATOM 1934 C CA . TRP A 1 251 ? 17.179 -2.577 -13.598 1.00 82.81 251 TRP A CA 1
ATOM 1935 C C . TRP A 1 251 ? 16.129 -1.751 -14.345 1.00 82.81 251 TRP A C 1
ATOM 1937 O O . TRP A 1 251 ? 16.241 -1.610 -15.563 1.00 82.81 251 TRP A O 1
ATOM 1947 N N . ALA A 1 252 ? 15.171 -1.148 -13.634 1.00 72.56 252 ALA A N 1
ATOM 1948 C CA . ALA A 1 252 ? 14.135 -0.310 -14.233 1.00 72.56 252 ALA A CA 1
ATOM 1949 C C . ALA A 1 252 ? 14.765 0.872 -14.985 1.00 72.56 252 ALA A C 1
ATOM 1951 O O . ALA A 1 252 ? 14.518 1.065 -16.175 1.00 72.56 252 ALA A O 1
ATOM 1952 N N . GLY A 1 253 ? 15.689 1.590 -14.342 1.00 70.12 253 GLY A N 1
ATOM 1953 C CA . GLY A 1 253 ? 16.429 2.684 -14.963 1.00 70.12 253 GLY A CA 1
ATOM 1954 C C . GLY A 1 253 ? 17.264 2.246 -16.172 1.00 70.12 253 GLY A C 1
ATOM 1955 O O . GLY A 1 253 ? 17.362 2.985 -17.151 1.00 70.12 253 GLY A O 1
ATOM 1956 N N . ALA A 1 254 ? 17.859 1.048 -16.150 1.00 74.94 254 ALA A N 1
ATOM 1957 C CA . ALA A 1 254 ? 18.604 0.506 -17.286 1.00 74.94 254 ALA A CA 1
ATOM 1958 C C . ALA A 1 254 ? 17.686 0.174 -18.470 1.00 74.94 254 ALA A C 1
ATOM 1960 O O . ALA A 1 254 ? 18.001 0.560 -19.594 1.00 74.94 254 ALA A O 1
ATOM 1961 N N . GLN A 1 255 ? 16.538 -0.467 -18.225 1.00 69.75 255 GLN A N 1
ATOM 1962 C CA . GLN A 1 255 ? 15.553 -0.758 -19.273 1.00 69.75 255 GLN A CA 1
ATOM 1963 C C . GLN A 1 255 ? 15.037 0.518 -19.937 1.00 69.75 255 GLN A C 1
ATOM 1965 O O . GLN A 1 255 ? 14.937 0.581 -21.164 1.00 69.75 255 GLN A O 1
ATOM 1970 N N . LEU A 1 256 ? 14.775 1.554 -19.137 1.00 63.84 256 LEU A N 1
ATOM 1971 C CA . LEU A 1 256 ? 14.369 2.864 -19.635 1.00 63.84 256 LEU A CA 1
ATOM 1972 C C . LEU A 1 256 ? 15.477 3.501 -20.487 1.00 63.84 256 LEU A C 1
ATOM 1974 O O . LEU A 1 256 ? 15.226 3.899 -21.625 1.00 63.84 256 LEU A O 1
ATOM 1978 N N . ARG A 1 257 ? 16.725 3.522 -19.998 1.00 65.88 257 ARG A N 1
ATOM 1979 C CA . ARG A 1 257 ? 17.865 4.109 -20.726 1.00 65.88 257 ARG A CA 1
ATOM 1980 C C . ARG A 1 257 ? 18.154 3.414 -22.050 1.00 65.88 257 ARG A C 1
ATOM 1982 O O . ARG A 1 257 ? 18.213 4.100 -23.063 1.00 65.88 257 ARG A O 1
ATOM 1989 N N . THR A 1 258 ? 18.307 2.087 -22.062 1.00 68.69 258 THR A N 1
ATOM 1990 C CA . THR A 1 258 ? 18.656 1.322 -23.275 1.00 68.69 258 THR A CA 1
ATOM 1991 C C . THR A 1 258 ? 17.663 1.565 -24.411 1.00 68.69 258 THR A C 1
ATOM 1993 O O . THR A 1 258 ? 18.035 1.569 -25.582 1.00 68.69 258 THR A O 1
ATOM 1996 N N . ARG A 1 259 ? 16.394 1.812 -24.080 1.00 62.75 259 ARG A N 1
ATOM 1997 C CA . ARG A 1 259 ? 15.336 2.029 -25.071 1.00 62.75 259 ARG A CA 1
ATOM 1998 C C . ARG A 1 259 ? 15.244 3.472 -25.537 1.00 62.75 259 ARG A C 1
ATOM 2000 O O . ARG A 1 259 ? 14.996 3.694 -26.720 1.00 62.75 259 ARG A O 1
ATOM 2007 N N . LEU A 1 260 ? 15.484 4.428 -24.641 1.00 60.56 260 LEU A N 1
ATOM 2008 C CA . LEU A 1 260 ? 15.578 5.840 -25.000 1.00 60.56 260 LEU A CA 1
ATOM 2009 C C . LEU A 1 260 ? 16.788 6.083 -25.917 1.00 60.56 260 LEU A C 1
ATOM 2011 O O . LEU A 1 260 ? 16.641 6.684 -26.978 1.00 60.56 260 LEU A O 1
ATOM 2015 N N . THR A 1 261 ? 17.965 5.554 -25.571 1.00 63.00 261 THR A N 1
ATOM 2016 C CA . THR A 1 261 ? 19.194 5.771 -26.352 1.00 63.00 261 THR A CA 1
ATOM 2017 C C . THR A 1 261 ? 19.251 4.927 -27.624 1.00 63.00 261 THR A C 1
ATOM 2019 O O . THR A 1 261 ? 19.670 5.429 -28.663 1.00 63.00 261 THR A O 1
ATOM 2022 N N . GLY A 1 262 ? 18.768 3.681 -27.594 1.00 57.66 262 GLY A N 1
ATOM 2023 C CA . GLY A 1 262 ? 18.809 2.784 -28.754 1.00 57.66 262 GLY A CA 1
ATOM 2024 C C . GLY A 1 262 ? 18.013 3.275 -29.968 1.00 57.66 262 GLY A C 1
ATOM 2025 O O . GLY A 1 262 ? 18.312 2.870 -31.087 1.00 57.66 262 GLY A O 1
ATOM 2026 N N . LYS A 1 263 ? 17.027 4.163 -29.774 1.00 51.53 263 LYS A N 1
ATOM 2027 C CA . LYS A 1 263 ? 16.198 4.696 -30.868 1.00 51.53 263 LYS A CA 1
ATOM 2028 C C . LYS A 1 263 ? 16.418 6.173 -31.183 1.00 51.53 263 LYS A C 1
ATOM 2030 O O . LYS A 1 263 ? 16.235 6.554 -32.329 1.00 51.53 263 LYS A O 1
ATOM 2035 N N . LEU A 1 264 ? 16.862 6.995 -30.226 1.00 49.81 264 LEU A N 1
ATOM 2036 C CA . LEU A 1 264 ? 17.212 8.398 -30.505 1.00 49.81 264 LEU A CA 1
ATOM 2037 C C . LEU A 1 264 ? 18.446 8.540 -31.416 1.00 49.81 264 LEU A C 1
ATOM 2039 O O . LEU A 1 264 ? 18.584 9.557 -32.087 1.00 49.81 264 LEU A O 1
ATOM 2043 N N . TYR A 1 265 ? 19.314 7.523 -31.469 1.00 49.09 265 TYR A N 1
ATOM 2044 C CA . TYR A 1 265 ? 20.520 7.521 -32.310 1.00 49.09 265 TYR A CA 1
ATOM 2045 C C . TYR A 1 265 ? 20.432 6.629 -33.554 1.00 49.09 265 TYR A C 1
ATOM 2047 O O . TYR A 1 265 ? 21.346 6.643 -34.379 1.00 49.09 265 TYR A O 1
ATOM 2055 N N . ALA A 1 266 ? 19.341 5.883 -33.734 1.00 50.44 266 ALA A N 1
ATOM 2056 C CA . ALA A 1 266 ? 19.077 5.231 -35.006 1.00 50.44 266 ALA A CA 1
ATOM 2057 C C . ALA A 1 266 ? 18.603 6.312 -35.988 1.00 50.44 266 ALA A C 1
ATOM 2059 O O . ALA A 1 266 ? 17.444 6.723 -35.955 1.00 50.44 266 ALA A O 1
ATOM 2060 N N . ARG A 1 267 ? 19.515 6.822 -36.832 1.00 44.97 267 ARG A N 1
ATOM 2061 C CA . ARG A 1 267 ? 19.132 7.661 -37.979 1.00 44.97 267 ARG A CA 1
ATOM 2062 C C . ARG A 1 267 ? 18.037 6.917 -38.753 1.00 44.97 267 ARG A C 1
ATOM 2064 O O . ARG A 1 267 ? 18.225 5.722 -38.996 1.00 44.97 267 ARG A O 1
ATOM 2071 N N . PRO A 1 268 ? 16.929 7.577 -39.135 1.00 47.94 268 PRO A N 1
ATOM 2072 C CA . PRO A 1 268 ? 15.969 6.950 -40.030 1.00 47.94 268 PRO A CA 1
ATOM 2073 C C . PRO A 1 268 ? 16.734 6.462 -41.261 1.00 47.94 268 PRO A C 1
ATOM 2075 O O . PRO A 1 268 ? 17.538 7.208 -41.829 1.00 47.94 268 PRO A O 1
ATOM 2078 N N . ALA A 1 269 ? 16.563 5.182 -41.592 1.00 54.22 269 ALA A N 1
ATOM 2079 C CA . ALA A 1 269 ? 17.058 4.655 -42.852 1.00 54.22 269 ALA A CA 1
ATOM 2080 C C . ALA A 1 269 ? 16.424 5.486 -43.986 1.00 54.22 269 ALA A C 1
ATOM 2082 O O . ALA A 1 269 ? 15.244 5.831 -43.858 1.00 54.22 269 ALA A O 1
ATOM 2083 N N . PRO A 1 270 ? 17.207 5.878 -45.006 1.00 58.25 270 PRO A N 1
ATOM 2084 C CA . PRO A 1 270 ? 16.708 6.675 -46.121 1.00 58.25 270 PRO A CA 1
ATOM 2085 C C . PRO A 1 270 ? 15.591 5.964 -46.888 1.00 58.25 270 PRO A C 1
ATOM 2087 O O . PRO A 1 270 ? 15.620 4.712 -46.953 1.00 58.25 270 PRO A O 1
#

Secondary structure (DSSP, 8-state):
-----PPPHHHHHHHHHHHHHHHHHHHHHT--B--SS--HHHHHHHHHH-SSPPEEEEEEE-----TTS-HHHHHHHHH--EEEEEEEEEEETTTEEEEEEEEEEE-TTS-EEEEESS-TT-SEEEEEE-SSS-TT-TT---EEEE-----S-HHHHHHHHHHHS-HHHHHHHHHHHHHTT--HHHHHHHHT---SHHHHHHHHHHHHHHHHHTTEEE-TTS-EEE-GGGHHHHHHHHHHHHHHHHHHHHHHHHHHHHHHHHHHSSPPP-

Foldseek 3Di:
DDDDDDPDPVVVVVVVVVVVVLLVQLVLLPDWDADPDDDPLNQVVLVVFDPAGKDKAFEDADPDDDLQADPQRVCCVPQNFDKWWFWWWIDSQQWWIKTWIAIWGQHPVGHTHGHDYDDPPDRITTTNTDPPPPPPPAKATAMDTDTPNDDDPLQSSQVVSLVSGDPVVVVVLCVVCVVVVHDSSVVSSVLPPVPDDLNVLSVVLSVLVNVLSVQWIQPPNRDTDGDPVCVVVSVVSVVVSVVSSVVNSVSSSVSNVCSSVVPVPPDPDD